Protein 2X3A (pdb70)

CATH classification: 2.60.40.2970 (+1 more: 3.40.390.10)

Structure (mmCIF, N/CA/C/O backbone):
data_2X3A
#
_entry.id   2X3A
#
_cell.length_a   98.249
_cell.length_b   74.468
_cell.length_c   54.703
_cell.angle_alpha   90.00
_cell.angle_beta   112.35
_cell.angle_gamma   90.00
#
_symmetry.space_group_name_H-M   'C 1 2 1'
#
loop_
_entity.id
_entity.type
_entity.pdbx_description
1 polymer 'TOXIC EXTRACELLULAR ENDOPEPTIDASE'
2 non-polymer 'ZINC ION'
3 non-polymer '2-(N-MORPHOLINO)-ETHA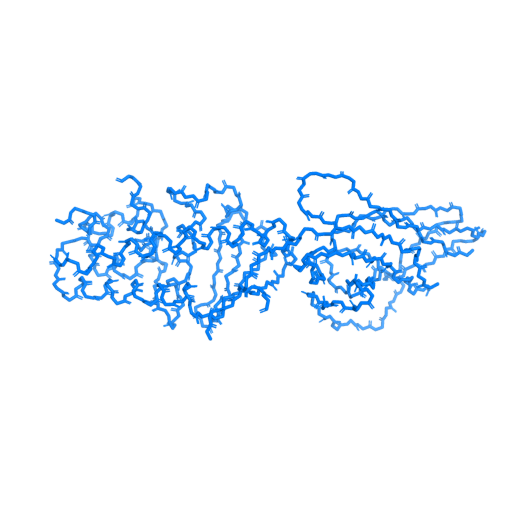NESULFONIC ACID'
4 non-polymer 'SULFATE ION'
5 non-polymer GLYCEROL
6 water water
#
loop_
_atom_site.group_PDB
_atom_site.id
_atom_site.type_symbol
_atom_site.label_atom_id
_atom_site.label_alt_id
_atom_site.label_comp_id
_atom_site.label_asym_id
_atom_site.label_entity_id
_atom_site.label_seq_id
_atom_site.pdbx_PDB_ins_code
_atom_site.Cartn_x
_atom_site.Cartn_y
_atom_site.Cartn_z
_atom_site.occupancy
_atom_site.B_iso_or_equiv
_atom_site.auth_seq_id
_atom_site.auth_comp_id
_atom_site.auth_asym_id
_atom_site.auth_atom_id
_atom_site.pdbx_PDB_model_num
ATOM 1 N N . GLY A 1 23 ? 75.204 50.691 26.913 1.00 99.46 23 GLY A N 1
ATOM 2 C CA . GLY A 1 23 ? 74.586 52.072 26.941 1.00 95.15 23 GLY A CA 1
ATOM 3 C C . GLY A 1 23 ? 73.262 52.133 26.203 1.00 91.83 23 GLY A C 1
ATOM 4 O O . GLY A 1 23 ? 72.665 51.100 25.877 1.00 93.24 23 GLY A O 1
ATOM 5 N N . LEU A 1 24 ? 72.747 53.324 25.980 1.00 88.60 24 LEU A N 1
ATOM 6 C CA . LEU A 1 24 ? 71.448 53.438 25.345 1.00 85.43 24 LEU A CA 1
ATOM 7 C C . LEU A 1 24 ? 71.643 54.259 24.110 1.00 84.69 24 LEU A C 1
ATOM 8 O O . LEU A 1 24 ? 72.152 55.388 24.181 1.00 81.92 24 LEU A O 1
ATOM 13 N N . ASP A 1 25 ? 71.255 53.684 22.971 1.00 84.95 25 ASP A N 1
ATOM 14 C CA . ASP A 1 25 ? 71.490 54.316 21.669 1.00 85.71 25 ASP A CA 1
ATOM 15 C C . ASP A 1 25 ? 70.139 54.704 21.133 1.00 82.12 25 ASP A C 1
ATOM 16 O O . ASP A 1 25 ? 69.232 53.913 21.179 1.00 79.73 25 ASP A O 1
ATOM 21 N N . ALA A 1 26 ? 70.002 55.880 20.562 1.00 80.47 26 ALA A N 1
ATOM 22 C CA . ALA A 1 26 ? 68.729 56.238 20.004 1.00 78.72 26 ALA A CA 1
ATOM 23 C C . ALA A 1 26 ? 68.907 56.670 18.553 1.00 80.36 26 ALA A C 1
ATOM 24 O O . ALA A 1 26 ? 69.666 57.593 18.265 1.00 82.35 26 ALA A O 1
ATOM 26 N N . GLN A 1 27 ? 68.247 55.993 17.626 1.00 79.78 27 GLN A N 1
ATOM 27 C CA . GLN A 1 27 ? 68.424 56.302 16.201 1.00 80.63 27 GLN A CA 1
ATOM 28 C C . GLN A 1 27 ? 67.074 56.720 15.634 1.00 77.14 27 GLN A C 1
ATOM 29 O O . GLN A 1 27 ? 66.139 55.957 15.727 1.00 77.07 27 GLN A O 1
ATOM 35 N N . LEU A 1 28 ? 67.000 57.901 15.023 1.00 73.91 28 LEU A N 1
ATOM 36 C CA . LEU A 1 28 ? 65.781 58.433 14.474 1.00 70.30 28 LEU A CA 1
ATOM 37 C C . LEU A 1 28 ? 65.896 58.327 12.944 1.00 71.12 28 LEU A C 1
ATOM 38 O O . LEU A 1 28 ? 66.938 58.717 12.393 1.00 71.28 28 LEU A O 1
ATOM 43 N N . THR A 1 29 ? 64.870 57.840 12.258 1.00 70.36 29 THR A N 1
ATOM 44 C CA . THR A 1 29 ? 64.888 57.892 10.808 1.00 72.47 29 THR A CA 1
ATOM 45 C C . THR A 1 29 ? 63.532 58.463 10.302 1.00 69.86 29 THR A C 1
ATOM 46 O O . THR A 1 29 ? 62.494 58.271 10.937 1.00 67.94 29 THR A O 1
ATOM 50 N N . LEU A 1 30 ? 63.528 59.154 9.171 1.00 69.46 30 LEU A N 1
ATOM 51 C CA . LEU A 1 30 ? 62.285 59.689 8.608 1.00 68.30 30 LEU A CA 1
ATOM 52 C C . LEU A 1 30 ? 61.551 58.568 7.855 1.00 70.14 30 LEU A C 1
ATOM 53 O O . LEU A 1 30 ? 62.183 57.791 7.158 1.00 72.00 30 LEU A O 1
ATOM 58 N N . VAL A 1 31 ? 60.231 58.492 7.985 1.00 68.84 31 VAL A N 1
ATOM 59 C CA . VAL A 1 31 ? 59.435 57.534 7.208 1.00 70.78 31 VAL A CA 1
ATOM 60 C C . VAL A 1 31 ? 59.000 58.194 5.920 1.00 73.95 31 VAL A C 1
ATOM 61 O O . VAL A 1 31 ? 58.504 59.332 5.929 1.00 72.57 31 VAL A O 1
ATOM 65 N N . ASP A 1 32 ? 59.183 57.493 4.813 1.00 79.13 32 ASP A N 1
ATOM 66 C CA . ASP A 1 32 ? 58.797 58.024 3.507 1.00 83.28 32 ASP A CA 1
ATOM 67 C C . ASP A 1 32 ? 57.320 57.727 3.252 1.00 82.45 32 ASP A C 1
ATOM 68 O O . ASP A 1 32 ? 56.853 56.596 3.436 1.00 82.97 32 ASP A O 1
ATOM 73 N N . GLY A 1 33 ? 56.577 58.737 2.848 1.00 80.63 33 GLY A N 1
ATOM 74 C CA . GLY A 1 33 ? 55.165 58.539 2.577 1.00 80.03 33 GLY A CA 1
ATOM 75 C C . GLY A 1 33 ? 54.762 59.715 1.736 1.00 79.63 33 GLY A C 1
ATOM 76 O O . GLY A 1 33 ? 55.590 60.598 1.520 1.00 79.79 33 GLY A O 1
ATOM 77 N N . SER A 1 34 ? 53.521 59.734 1.255 1.00 78.70 34 SER A N 1
ATOM 78 C CA . SER A 1 34 ? 53.075 60.857 0.394 1.00 79.21 34 SER A CA 1
ATOM 79 C C . SER A 1 34 ? 51.900 61.725 0.915 1.00 75.92 34 SER A C 1
ATOM 80 O O . SER A 1 34 ? 51.218 62.447 0.142 1.00 76.90 34 SER A O 1
ATOM 83 N N . THR A 1 35 ? 51.659 61.668 2.222 1.00 72.63 35 THR A N 1
ATOM 84 C CA . THR A 1 35 ? 50.885 62.724 2.866 1.00 69.55 35 THR A CA 1
ATOM 85 C C . THR A 1 35 ? 51.925 63.823 3.274 1.00 68.27 35 THR A C 1
ATOM 86 O O . THR A 1 35 ? 53.138 63.654 3.117 1.00 70.03 35 THR A O 1
ATOM 90 N N . ASP A 1 36 ? 51.454 64.921 3.841 1.00 65.09 36 ASP A N 1
ATOM 91 C CA . ASP A 1 36 ? 52.331 65.921 4.441 1.00 63.22 36 ASP A CA 1
ATOM 92 C C . ASP A 1 36 ? 52.716 65.588 5.904 1.00 60.41 36 ASP A C 1
ATOM 93 O O . ASP A 1 36 ? 53.349 66.393 6.572 1.00 59.97 36 ASP A O 1
ATOM 98 N N . ASP A 1 37 ? 52.337 64.424 6.419 1.00 58.48 37 ASP A N 1
ATOM 99 C CA . ASP A 1 37 ? 52.671 64.115 7.818 1.00 56.14 37 ASP A CA 1
ATOM 100 C C . ASP A 1 37 ? 54.148 63.926 7.977 1.00 57.03 37 ASP A C 1
ATOM 101 O O . ASP A 1 37 ? 54.827 63.643 7.000 1.00 59.62 37 ASP A O 1
ATOM 106 N N . VAL A 1 38 ? 54.650 64.048 9.194 1.00 52.03 38 VAL A N 1
ATOM 107 C CA . VAL A 1 38 ? 56.041 63.905 9.397 1.00 53.43 38 VAL A CA 1
ATOM 108 C C . VAL A 1 38 ? 56.186 62.729 10.365 1.00 52.73 38 VAL A C 1
ATOM 109 O O . VAL A 1 38 ? 56.108 62.904 11.593 1.00 51.91 38 VAL A O 1
ATOM 113 N N . ARG A 1 39 ? 56.246 61.517 9.838 1.00 54.04 39 ARG A N 1
ATOM 114 C CA . ARG A 1 39 ? 56.383 60.345 10.763 1.00 55.95 39 ARG A CA 1
ATOM 115 C C . ARG A 1 39 ? 57.836 59.988 10.853 1.00 57.31 39 ARG A C 1
ATOM 116 O O . ARG A 1 39 ? 58.550 60.091 9.869 1.00 57.11 39 ARG A O 1
ATOM 124 N N . VAL A 1 40 ? 58.262 59.543 12.042 1.00 57.56 40 VAL A N 1
ATOM 125 C CA . VAL A 1 40 ? 59.612 59.131 12.276 1.00 61.53 40 VAL A CA 1
ATOM 126 C C . VAL A 1 40 ? 59.637 57.822 13.012 1.00 61.58 40 VAL A C 1
ATOM 127 O O . VAL A 1 40 ? 58.738 57.543 13.787 1.00 62.02 40 VAL A O 1
ATOM 131 N N . ASN A 1 41 ? 60.663 57.022 12.764 1.00 65.06 41 ASN A N 1
ATOM 132 C CA . ASN A 1 41 ? 60.871 55.745 13.453 1.00 65.36 41 ASN A CA 1
ATOM 133 C C . ASN A 1 41 ? 62.006 56.000 14.407 1.00 67.25 41 ASN A C 1
ATOM 134 O O . ASN A 1 41 ? 63.062 56.473 13.981 1.00 68.25 41 ASN A O 1
ATOM 139 N N . LEU A 1 42 ? 61.781 55.726 15.693 1.00 66.33 42 LEU A N 1
ATOM 140 C CA . LEU A 1 42 ? 62.760 55.918 16.705 1.00 68.18 42 LEU A CA 1
ATOM 141 C C . LEU A 1 42 ? 63.155 54.503 17.167 1.00 69.94 42 LEU A C 1
ATOM 142 O O . LEU A 1 42 ? 62.319 53.716 17.626 1.00 69.61 42 LEU A O 1
ATOM 147 N N . THR A 1 43 ? 64.406 54.152 16.959 1.00 72.83 43 THR A N 1
ATOM 148 C CA . THR A 1 43 ? 64.953 52.863 17.470 1.00 75.65 43 THR A CA 1
ATOM 149 C C . THR A 1 43 ? 65.809 53.144 18.672 1.00 76.43 43 THR A C 1
ATOM 150 O O . THR A 1 43 ? 66.767 53.941 18.572 1.00 79.59 43 THR A O 1
ATOM 154 N N . LEU A 1 44 ? 65.419 52.559 19.809 1.00 74.19 44 LEU A N 1
ATOM 155 C CA . LEU A 1 44 ? 66.184 52.632 21.030 1.00 73.99 44 LEU A CA 1
ATOM 156 C C . LEU A 1 44 ? 66.819 51.285 21.236 1.00 76.81 44 LEU A C 1
ATOM 157 O O . LEU A 1 44 ? 66.099 50.265 21.095 1.00 77.61 44 LEU A O 1
ATOM 162 N N . THR A 1 45 ? 68.104 51.263 21.584 1.00 78.62 45 THR A N 1
ATOM 163 C CA . THR A 1 45 ? 68.864 49.973 21.660 1.00 82.06 45 THR A CA 1
ATOM 164 C C . THR A 1 45 ? 69.702 49.945 22.900 1.00 83.30 45 THR A C 1
ATOM 165 O O . THR A 1 45 ? 70.509 50.844 23.127 1.00 85.35 45 THR A O 1
ATOM 169 N N . ASN A 1 46 ? 69.516 48.911 23.688 1.00 83.70 46 ASN A N 1
ATOM 170 C CA . ASN A 1 46 ? 70.387 48.628 24.810 1.00 84.56 46 ASN A CA 1
ATOM 171 C C . ASN A 1 46 ? 71.612 47.910 24.283 1.00 87.70 46 ASN A C 1
ATOM 172 O O . ASN A 1 46 ? 71.532 46.724 23.954 1.00 88.52 46 ASN A O 1
ATOM 177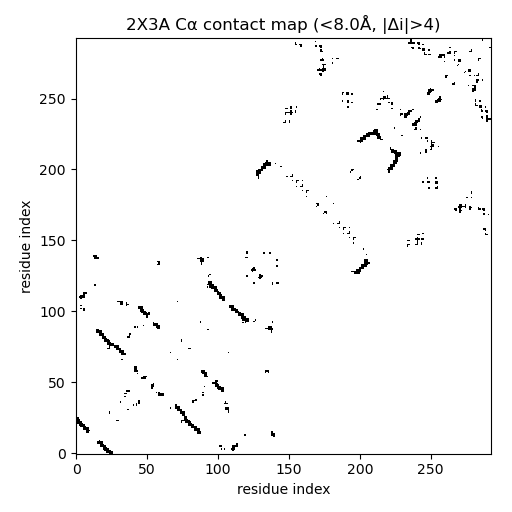 N N . THR A 1 47 ? 72.718 48.646 24.193 1.00 87.99 47 THR A N 1
ATOM 178 C CA . THR A 1 47 ? 73.977 48.130 23.713 1.00 92.80 47 THR A CA 1
ATOM 179 C C . THR A 1 47 ? 74.764 47.501 24.812 1.00 95.95 47 THR A C 1
ATOM 180 O O . THR A 1 47 ? 75.798 46.886 24.532 1.00 100.06 47 THR A O 1
ATOM 184 N N . GLY A 1 48 ? 74.292 47.617 26.060 1.00 93.58 48 GLY A N 1
ATOM 185 C CA . GLY A 1 48 ? 75.045 46.989 27.166 1.00 96.87 48 GLY A CA 1
ATOM 186 C C . GLY A 1 48 ? 74.669 45.547 27.384 1.00 98.62 48 GLY A C 1
ATOM 187 O O . GLY A 1 48 ? 73.987 44.923 26.550 1.00 97.08 48 GLY A O 1
ATOM 188 N N . ASP A 1 49 ? 75.129 45.012 28.508 1.00 101.08 49 ASP A N 1
ATOM 189 C CA . ASP A 1 49 ? 75.064 43.576 28.756 1.00 104.21 49 ASP A CA 1
ATOM 190 C C . ASP A 1 49 ? 73.984 43.099 29.744 1.00 102.30 49 ASP A C 1
ATOM 191 O O . ASP A 1 49 ? 73.794 41.868 29.927 1.00 105.41 49 ASP A O 1
ATOM 196 N N . LYS A 1 50 ? 73.332 44.057 30.407 1.00 98.61 50 LYS A N 1
ATOM 197 C CA . LYS A 1 50 ? 72.260 43.777 31.389 1.00 95.33 50 LYS A CA 1
ATOM 198 C C . LYS A 1 50 ? 71.053 44.590 30.928 1.00 92.09 50 LYS A C 1
ATOM 199 O O . LYS A 1 50 ? 71.226 45.549 30.189 1.00 88.21 50 LYS A O 1
ATOM 205 N N . PRO A 1 51 ? 69.831 44.132 31.264 1.00 90.78 51 PRO A N 1
ATOM 206 C CA . PRO A 1 51 ? 68.607 44.846 30.903 1.00 86.96 51 PRO A CA 1
ATOM 207 C C . PRO A 1 51 ? 68.648 46.234 31.512 1.00 86.25 51 PRO A C 1
ATOM 208 O O . PRO A 1 51 ? 69.296 46.433 32.562 1.00 85.78 51 PRO A O 1
ATOM 212 N N . ILE A 1 52 ? 67.997 47.178 30.832 1.00 82.68 52 ILE A N 1
ATOM 213 C CA . ILE A 1 52 ? 67.798 48.508 31.397 1.00 82.66 52 ILE A CA 1
ATOM 214 C C . ILE A 1 52 ? 66.317 48.853 31.399 1.00 79.02 52 ILE A C 1
ATOM 215 O O . ILE A 1 52 ? 65.512 48.221 30.701 1.00 78.35 52 ILE A O 1
ATOM 220 N N . ARG A 1 53 ? 65.961 49.857 32.174 1.00 78.17 53 ARG A N 1
ATOM 221 C CA . ARG A 1 53 ? 64.554 50.234 32.297 1.00 76.94 53 ARG A CA 1
ATOM 222 C C . ARG A 1 53 ? 64.377 51.611 31.734 1.00 74.34 53 ARG A C 1
ATOM 223 O O . ARG A 1 53 ? 65.152 52.515 32.027 1.00 75.13 53 ARG A O 1
ATOM 231 N N . LEU A 1 54 ? 63.366 51.770 30.896 1.00 70.97 54 LEU A N 1
ATOM 232 C CA . LEU A 1 54 ? 63.092 53.040 30.244 1.00 69.36 54 LEU A CA 1
ATOM 233 C C . LEU A 1 54 ? 61.744 53.613 30.718 1.00 67.39 54 LEU A C 1
ATOM 234 O O . LEU A 1 54 ? 60.714 52.891 30.679 1.00 66.74 54 LEU A O 1
ATOM 239 N N . LEU A 1 55 ? 61.729 54.865 31.178 1.00 65.18 55 LEU A N 1
ATOM 240 C CA . LEU A 1 55 ? 60.475 55.519 31.579 1.00 62.57 55 LEU A CA 1
ATOM 241 C C . LEU A 1 55 ? 59.493 55.590 30.420 1.00 60.91 55 LEU A C 1
ATOM 242 O O . LEU A 1 55 ? 59.765 56.240 29.413 1.00 59.24 55 LEU A O 1
ATOM 247 N N . LYS A 1 56 ? 58.364 54.898 30.548 1.00 59.67 56 LYS A N 1
ATOM 248 C CA . LYS A 1 56 ? 57.401 54.763 29.452 1.00 59.76 56 LYS A CA 1
ATOM 249 C C . LYS A 1 56 ? 56.837 56.144 29.011 1.00 58.41 56 LYS A C 1
ATOM 250 O O . LYS A 1 56 ? 56.554 56.364 27.822 1.00 58.37 56 LYS A O 1
ATOM 256 N N . TRP A 1 57 ? 56.734 57.057 29.970 1.00 56.05 57 TRP A N 1
ATOM 257 C CA . TRP A 1 57 ? 56.184 58.399 29.740 1.00 55.74 57 TRP A CA 1
ATOM 258 C C . TRP A 1 57 ? 57.074 59.195 28.795 1.00 56.47 57 TRP A C 1
ATOM 259 O O . TRP A 1 57 ? 56.626 60.158 28.172 1.00 54.07 57 TRP A O 1
ATOM 270 N N . GLN A 1 58 ? 58.341 58.790 28.696 1.00 58.56 58 GLN A N 1
ATOM 271 C CA . GLN A 1 58 ? 59.264 59.476 27.786 1.00 59.22 58 GLN A CA 1
ATOM 272 C C . GLN A 1 58 ? 59.522 58.774 26.457 1.00 58.35 58 GLN A C 1
ATOM 273 O O . GLN A 1 58 ? 60.410 59.181 25.727 1.00 59.68 58 GLN A O 1
ATOM 279 N N . LEU A 1 59 ? 58.754 57.727 26.171 1.00 56.59 59 LEU A N 1
ATOM 280 C CA . LEU A 1 59 ? 58.764 57.025 24.869 1.00 56.95 59 LEU A CA 1
ATOM 281 C C . LEU A 1 59 ? 57.569 57.645 24.196 1.00 54.88 59 LEU A C 1
ATOM 282 O O . LEU A 1 59 ? 56.593 57.890 24.879 1.00 53.69 59 LEU A O 1
ATOM 287 N N . PRO A 1 60 ? 57.614 57.860 22.877 1.00 54.88 60 PRO A N 1
ATOM 288 C CA . PRO A 1 60 ? 56.422 58.410 22.158 1.00 53.04 60 PRO A CA 1
ATOM 289 C C . PRO A 1 60 ? 55.239 57.469 22.279 1.00 52.75 60 PRO A C 1
ATOM 290 O O . PRO A 1 60 ? 55.419 56.274 22.214 1.00 53.85 60 PRO A O 1
ATOM 294 N N . GLY A 1 61 ? 54.029 58.012 22.443 1.00 50.93 61 GLY A N 1
ATOM 295 C CA . GLY A 1 61 ? 52.880 57.185 22.700 1.00 49.67 61 GLY A CA 1
ATOM 296 C C . GLY A 1 61 ? 51.619 58.000 22.723 1.00 47.67 61 GLY A C 1
ATOM 297 O O . GLY A 1 61 ? 51.621 59.147 22.292 1.00 46.78 61 GLY A O 1
ATOM 298 N N . SER A 1 62 ? 50.548 57.432 23.254 1.00 46.50 62 SER A N 1
ATOM 299 C CA . SER A 1 62 ? 49.234 58.115 23.222 1.00 45.01 62 SER A CA 1
ATOM 300 C C . SER A 1 62 ? 49.069 59.316 24.201 1.00 43.60 62 SER A C 1
ATOM 301 O O . SER A 1 62 ? 48.142 60.101 24.026 1.00 40.87 62 SER A O 1
ATOM 304 N N . ASP A 1 63 ? 49.960 59.449 25.202 1.00 42.45 63 ASP A N 1
ATOM 305 C CA . ASP A 1 63 ? 49.982 60.647 26.061 1.00 41.08 63 ASP A CA 1
ATOM 306 C C . ASP A 1 63 ? 50.971 61.657 25.566 1.00 40.34 63 ASP A C 1
ATOM 307 O O . ASP A 1 63 ? 52.093 61.289 25.206 1.00 43.09 63 ASP A O 1
ATOM 312 N N . ASP A 1 64 ? 50.574 62.918 25.545 1.00 37.51 64 ASP A N 1
ATOM 313 C CA . ASP A 1 64 ? 51.426 64.008 25.098 1.00 38.01 64 ASP A CA 1
ATOM 314 C C . ASP A 1 64 ? 52.542 64.309 26.095 1.00 40.09 64 ASP A C 1
ATOM 315 O O . ASP A 1 64 ? 52.296 64.402 27.314 1.00 40.35 64 ASP A O 1
ATOM 320 N N . ALA A 1 65 ? 53.742 64.508 25.550 1.00 33.10 65 ALA A N 1
ATOM 321 C CA . ALA A 1 65 ? 54.872 65.158 26.276 1.00 33.08 65 ALA A CA 1
ATOM 322 C C . ALA A 1 65 ? 55.803 65.715 25.234 1.00 32.80 65 ALA A C 1
ATOM 323 O O . ALA A 1 65 ? 55.795 65.243 24.090 1.00 32.46 65 ALA A O 1
ATOM 325 N N . PRO A 1 66 ? 56.622 66.691 25.617 1.00 32.11 66 PRO A N 1
ATOM 326 C CA . PRO A 1 66 ? 57.466 67.260 24.602 1.00 33.84 66 PRO A CA 1
ATOM 327 C C . PRO A 1 66 ? 58.753 66.421 24.446 1.00 36.27 66 PRO A C 1
ATOM 328 O O . PRO A 1 66 ? 59.778 66.724 25.044 1.00 38.20 66 PRO A O 1
ATOM 332 N N . LEU A 1 67 ? 58.723 65.393 23.617 1.00 36.02 67 LEU A N 1
ATOM 333 C CA . LEU A 1 67 ? 59.885 64.505 23.639 1.00 37.98 67 LEU A CA 1
ATOM 334 C C . LEU A 1 67 ? 60.926 64.915 22.588 1.00 38.47 67 LEU A C 1
ATOM 335 O O . LEU A 1 67 ? 62.044 64.446 22.635 1.00 38.63 67 LEU A O 1
ATOM 340 N N . PHE A 1 68 ? 60.539 65.779 21.643 1.00 35.75 68 PHE A N 1
ATOM 341 C CA . PHE A 1 68 ? 61.436 66.092 20.539 1.00 36.17 68 PHE A CA 1
ATOM 342 C C . PHE A 1 68 ? 61.895 67.557 20.553 1.00 35.93 68 PHE A C 1
ATOM 343 O O . PHE A 1 68 ? 61.141 68.447 21.039 1.00 35.41 68 PHE A O 1
ATOM 351 N N . LEU A 1 69 ? 63.098 67.796 20.019 1.00 35.74 69 LEU A N 1
ATOM 352 C CA . LEU A 1 69 ? 63.593 69.135 19.765 1.00 36.18 69 LEU A CA 1
ATOM 353 C C . LEU A 1 69 ? 63.347 69.373 18.279 1.00 35.28 69 LEU A C 1
ATOM 354 O O . LEU A 1 69 ? 63.942 68.668 17.433 1.00 34.49 69 LEU A O 1
ATOM 359 N N . VAL A 1 70 ? 62.404 70.282 17.971 1.00 32.65 70 VAL A N 1
ATOM 360 C CA . VAL A 1 70 ? 62.053 70.562 16.598 1.00 33.19 70 VAL A CA 1
ATOM 361 C C . VAL A 1 70 ? 62.454 72.001 16.321 1.00 31.95 70 VAL A C 1
ATOM 362 O O . VAL A 1 70 ? 62.092 72.881 17.078 1.00 33.68 70 VAL A O 1
ATOM 366 N N . GLU A 1 71 ? 63.245 72.237 15.282 1.00 32.14 71 GLU A N 1
ATOM 367 C CA . GLU A 1 71 ? 63.678 73.575 14.902 1.00 31.30 71 GLU A CA 1
ATOM 368 C C . GLU A 1 71 ? 63.451 73.793 13.432 1.00 32.23 71 GLU A C 1
ATOM 369 O O . GLU A 1 71 ? 63.544 72.855 12.628 1.00 32.56 71 GLU A O 1
ATOM 375 N N . ARG A 1 72 ? 63.150 75.042 13.090 1.00 30.93 72 ARG A N 1
ATOM 376 C CA . ARG A 1 72 ? 63.011 75.436 11.713 1.00 32.12 72 ARG A CA 1
ATOM 377 C C . ARG A 1 72 ? 64.041 76.488 11.488 1.00 33.62 72 ARG A 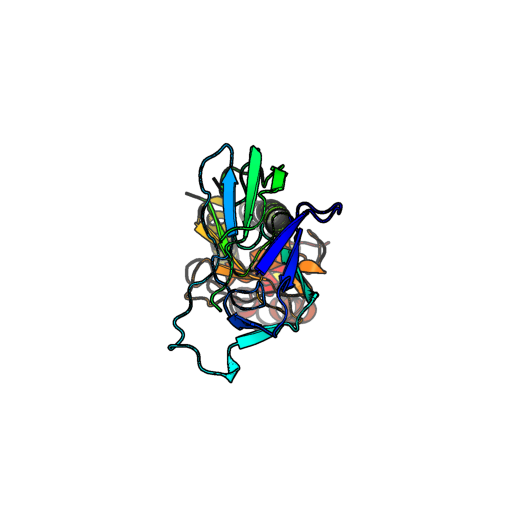C 1
ATOM 378 O O . ARG A 1 72 ? 64.047 77.498 12.200 1.00 31.80 72 ARG A O 1
ATOM 386 N N . ASP A 1 73 ? 64.954 76.207 10.548 1.00 36.38 73 ASP A N 1
ATOM 387 C CA . ASP A 1 73 ? 65.986 77.143 10.150 1.00 38.68 73 ASP A CA 1
ATOM 388 C C . ASP A 1 73 ? 66.762 77.478 11.442 1.00 38.01 73 ASP A C 1
ATOM 389 O O . ASP A 1 73 ? 67.021 78.617 11.712 1.00 37.56 73 ASP A O 1
ATOM 394 N N . GLY A 1 74 ? 67.090 76.464 12.258 1.00 38.22 74 GLY A N 1
ATOM 395 C CA . GLY A 1 74 ? 67.829 76.647 13.514 1.00 38.57 74 GLY A CA 1
ATOM 396 C C . GLY A 1 74 ? 67.101 77.305 14.694 1.00 37.26 74 GLY A C 1
ATOM 397 O O . GLY A 1 74 ? 67.682 77.480 15.748 1.00 38.67 74 GLY A O 1
ATOM 398 N N . GLN A 1 75 ? 65.836 77.662 14.528 1.00 35.04 75 GLN A N 1
ATOM 399 C CA . GLN A 1 75 ? 65.021 78.219 15.621 1.00 33.86 75 GLN A CA 1
ATOM 400 C C . GLN A 1 75 ? 63.907 77.220 16.080 1.00 32.71 75 GLN A C 1
ATOM 401 O O . GLN A 1 75 ? 63.145 76.713 15.250 1.00 31.08 75 GLN A O 1
ATOM 405 N N . PRO A 1 76 ? 63.831 76.941 17.394 1.00 32.34 76 PRO A N 1
ATOM 406 C CA . PRO A 1 76 ? 62.783 76.084 18.032 1.00 31.77 76 PRO A CA 1
ATOM 407 C C . PRO A 1 76 ? 61.400 76.535 17.600 1.00 29.76 76 PRO A C 1
ATOM 408 O O . PRO A 1 76 ? 61.159 77.732 17.495 1.00 29.23 76 PRO A O 1
ATOM 412 N N . VAL A 1 77 ? 60.531 75.583 17.256 1.00 29.01 77 VAL A N 1
ATOM 413 C CA . VAL A 1 77 ? 59.122 75.893 17.007 1.00 27.80 77 VAL A CA 1
ATOM 414 C C . VAL A 1 77 ? 58.304 75.516 18.260 1.00 29.12 77 VAL A C 1
ATOM 415 O O . VAL A 1 77 ? 58.811 74.814 19.171 1.00 27.82 77 VAL A O 1
ATOM 419 N N . SER A 1 78 ? 57.051 75.953 18.297 1.00 27.38 78 SER A N 1
ATOM 420 C CA . SER A 1 78 ? 56.204 75.603 19.425 1.00 30.33 78 SER A CA 1
ATOM 421 C C . SER A 1 78 ? 55.898 74.098 19.631 1.00 31.42 78 SER A C 1
ATOM 422 O O . SER A 1 78 ? 55.646 73.381 18.681 1.00 29.49 78 SER A O 1
ATOM 425 N N . TYR A 1 79 ? 55.899 73.674 20.889 1.00 30.88 79 TYR A N 1
ATOM 426 C CA . TYR A 1 79 ? 55.230 72.457 21.268 1.00 32.08 79 TYR A CA 1
ATOM 427 C C . TYR A 1 79 ? 53.730 72.678 21.268 1.00 31.64 79 TYR A C 1
ATOM 428 O O . TYR A 1 79 ? 53.248 73.668 21.787 1.00 32.63 79 TYR A O 1
ATOM 437 N N . GLU A 1 80 ? 52.978 71.760 20.699 1.00 30.82 80 GLU A N 1
ATOM 438 C CA . GLU A 1 80 ? 51.555 71.983 20.522 1.00 29.44 80 GLU A CA 1
ATOM 439 C C . GLU A 1 80 ? 50.709 70.915 21.275 1.00 30.44 80 GLU A C 1
ATOM 440 O O . GLU A 1 80 ? 49.502 70.720 20.970 1.00 30.62 80 GLU A O 1
ATOM 446 N N . GLY A 1 81 ? 51.355 70.109 22.142 1.00 29.49 81 GLY A N 1
ATOM 447 C CA . GLY A 1 81 ? 50.625 69.030 22.833 1.00 27.29 81 GLY A CA 1
ATOM 448 C C . GLY A 1 81 ? 50.281 69.490 24.244 1.00 25.99 81 GLY A C 1
ATOM 449 O O . GLY A 1 81 ? 50.559 70.647 24.664 1.00 27.08 81 GLY A O 1
ATOM 450 N N . ALA A 1 82 ? 49.690 68.594 24.986 1.00 24.90 82 ALA A N 1
ATOM 451 C CA . ALA A 1 82 ? 49.247 68.889 26.350 1.00 23.74 82 ALA A CA 1
ATOM 452 C C . ALA A 1 82 ? 50.408 68.681 27.297 1.00 24.39 82 ALA A C 1
ATOM 453 O O . ALA A 1 82 ? 51.406 68.050 26.933 1.00 24.78 82 ALA A O 1
ATOM 455 N N . LEU A 1 83 ? 50.240 69.159 28.517 1.00 24.57 83 LEU A N 1
ATOM 456 C CA . LEU A 1 83 ? 51.181 68.926 29.554 1.00 26.02 83 LEU A CA 1
ATOM 457 C C . LEU A 1 83 ? 50.447 68.256 30.700 1.00 25.54 83 LEU A C 1
ATOM 458 O O . LEU A 1 83 ? 49.464 68.780 31.208 1.00 25.71 83 LEU A O 1
ATOM 463 N N . ILE A 1 84 ? 50.970 67.115 31.168 1.00 27.41 84 ILE A N 1
ATOM 464 C CA . ILE A 1 84 ? 50.319 66.270 32.171 1.00 27.33 84 ILE A CA 1
ATOM 465 C C . ILE A 1 84 ? 51.002 66.353 33.508 1.00 30.90 84 ILE A C 1
ATOM 466 O O . ILE A 1 84 ? 52.218 66.290 33.543 1.00 32.19 84 ILE A O 1
ATOM 471 N N . LYS A 1 85 ? 50.245 66.448 34.625 1.00 31.22 85 LYS A N 1
ATOM 472 C CA . LYS A 1 85 ? 50.837 66.148 35.953 1.00 32.44 85 LYS A CA 1
ATOM 473 C C . LYS A 1 85 ? 50.803 64.639 36.243 1.00 34.82 85 LYS A C 1
ATOM 474 O O . LYS A 1 85 ? 49.707 64.036 36.308 1.00 32.06 85 LYS A O 1
ATOM 480 N N . ARG A 1 86 ? 51.980 64.042 36.491 1.00 36.30 86 ARG A N 1
ATOM 481 C CA . ARG A 1 86 ? 52.081 62.653 36.882 1.00 38.95 86 ARG A CA 1
ATOM 482 C C . ARG A 1 86 ? 52.827 62.638 38.204 1.00 41.79 86 ARG A C 1
ATOM 483 O O . ARG A 1 86 ? 53.636 63.542 38.473 1.00 43.15 86 ARG A O 1
ATOM 491 N N . ALA A 1 87 ? 52.590 61.644 39.044 1.00 42.46 87 ALA A N 1
ATOM 492 C CA . ALA A 1 87 ? 53.401 61.554 40.274 1.00 44.66 87 ALA A CA 1
ATOM 493 C C . ALA A 1 87 ? 54.783 60.998 39.905 1.00 46.33 87 ALA A C 1
ATOM 494 O O . ALA A 1 87 ? 55.013 60.651 38.733 1.00 44.97 87 ALA A O 1
ATOM 496 N N . ALA A 1 88 ? 55.675 60.863 40.894 1.00 47.00 88 ALA A N 1
ATOM 497 C CA . ALA A 1 88 ? 56.966 60.255 40.636 1.00 48.85 88 ALA A CA 1
ATOM 498 C C . ALA A 1 88 ? 56.661 58.859 40.059 1.00 50.13 88 ALA A C 1
ATOM 499 O O . ALA A 1 88 ? 55.696 58.226 40.471 1.00 50.05 88 ALA A O 1
ATOM 501 N N . PRO A 1 89 ? 57.457 58.370 39.081 1.00 51.71 89 PRO A N 1
ATOM 502 C CA . PRO A 1 89 ? 57.125 57.012 38.570 1.00 52.90 89 PRO A CA 1
ATOM 503 C C . PRO A 1 89 ? 57.496 55.884 39.551 1.00 55.57 89 PRO A C 1
ATOM 504 O O . PRO A 1 89 ? 58.390 56.046 40.410 1.00 57.08 89 PRO A O 1
ATOM 508 N N . THR A 1 90 ? 56.771 54.771 39.433 1.00 56.15 90 THR A N 1
ATOM 509 C CA . THR A 1 90 ? 57.006 53.575 40.226 1.00 58.95 90 THR A CA 1
ATOM 510 C C . THR A 1 90 ? 57.484 52.505 39.246 1.00 59.84 90 THR A C 1
ATOM 511 O O . THR A 1 90 ? 57.479 52.735 37.995 1.00 58.06 90 THR A O 1
ATOM 515 N N . ASP A 1 91 ? 57.858 51.355 39.788 1.00 60.95 91 ASP A N 1
ATOM 516 C CA . ASP A 1 91 ? 58.314 50.228 38.972 1.00 63.30 91 ASP A CA 1
ATOM 517 C C . ASP A 1 91 ? 57.454 49.978 37.707 1.00 61.49 91 ASP A C 1
ATOM 518 O O . ASP A 1 91 ? 57.994 49.813 36.633 1.00 60.71 91 ASP A O 1
ATOM 523 N N . LYS A 1 92 ? 56.130 49.980 37.833 1.00 61.03 92 LYS A N 1
ATOM 524 C CA . LYS A 1 92 ? 55.211 49.728 36.709 1.00 60.46 92 LYS A CA 1
ATOM 525 C C . LYS A 1 92 ? 55.372 50.734 35.584 1.00 57.73 92 LYS A C 1
ATOM 526 O O . LYS A 1 92 ? 54.941 50.490 34.452 1.00 56.63 92 LYS A O 1
ATOM 532 N N . ASP A 1 93 ? 55.973 51.882 35.865 1.00 56.02 93 ASP A N 1
ATOM 533 C CA . ASP A 1 93 ? 56.038 52.902 34.811 1.00 53.44 93 ASP A CA 1
ATOM 534 C C . ASP A 1 93 ? 57.257 52.775 33.842 1.00 55.00 93 ASP A C 1
ATOM 535 O O . ASP A 1 93 ? 57.392 53.558 32.889 1.00 51.98 93 ASP A O 1
ATOM 540 N N . PHE A 1 94 ? 58.128 51.781 34.090 1.00 56.53 94 PHE A N 1
ATOM 541 C CA . PHE A 1 94 ? 59.323 51.620 33.287 1.00 58.03 94 PHE A CA 1
ATOM 542 C C . PHE A 1 94 ? 59.226 50.468 32.323 1.00 59.69 94 PHE A C 1
ATOM 543 O O . PHE A 1 94 ? 58.772 49.407 32.699 1.00 62.49 94 PHE A O 1
ATOM 551 N N . GLN A 1 95 ? 59.670 50.677 31.090 1.00 59.36 95 GLN A N 1
ATOM 552 C CA . GLN A 1 95 ? 59.757 49.605 30.090 1.00 60.66 95 GLN A CA 1
ATOM 553 C C . GLN A 1 95 ? 61.138 48.893 30.145 1.00 61.81 95 GLN A C 1
ATOM 554 O O . GLN A 1 95 ? 62.192 49.545 30.106 1.00 61.19 95 GLN A O 1
ATOM 560 N N . LEU A 1 96 ? 61.141 47.570 30.193 1.00 61.44 96 LEU A N 1
ATOM 561 C CA . LEU A 1 96 ? 62.401 46.814 30.247 1.00 63.26 96 LEU A CA 1
ATOM 562 C C . LEU A 1 96 ? 62.941 46.632 28.831 1.00 62.14 96 LEU A C 1
ATOM 563 O O . LEU A 1 96 ? 62.170 46.272 27.945 1.00 61.38 96 LEU A O 1
ATOM 568 N N . LEU A 1 97 ? 64.222 46.936 28.602 1.00 60.93 97 LEU A N 1
ATOM 569 C CA . LEU A 1 97 ? 64.919 46.590 27.317 1.00 61.72 97 LEU A CA 1
ATOM 570 C C . LEU A 1 97 ? 66.035 45.650 27.630 1.00 64.34 97 LEU A C 1
ATOM 571 O O . LEU A 1 97 ? 66.977 46.034 28.358 1.00 64.20 97 LEU A O 1
ATOM 576 N N . LYS A 1 98 ? 65.971 44.430 27.099 1.00 65.49 98 LYS A N 1
ATOM 577 C CA . LYS A 1 98 ? 67.027 43.462 27.401 1.00 69.52 98 LYS A CA 1
ATOM 578 C C . LYS A 1 98 ? 68.393 43.841 26.765 1.00 69.85 98 LYS A C 1
ATOM 579 O O . LYS A 1 98 ? 68.447 44.669 25.884 1.00 66.76 98 LYS A O 1
ATOM 585 N N . ALA A 1 99 ? 69.464 43.166 27.182 1.00 70.47 99 ALA A N 1
ATOM 586 C CA . ALA A 1 99 ? 70.790 43.386 26.626 1.00 73.75 99 ALA A CA 1
ATOM 587 C C . ALA A 1 99 ? 70.793 43.118 25.109 1.00 74.78 99 ALA A C 1
ATOM 588 O O . ALA A 1 99 ? 70.258 42.126 24.656 1.00 75.71 99 ALA A O 1
ATOM 590 N N . GLY A 1 100 ? 71.366 43.999 24.307 1.00 73.98 100 GLY A N 1
ATOM 591 C CA . GLY A 1 100 ? 71.306 43.788 22.866 1.00 74.51 100 GLY A CA 1
ATOM 592 C C . GLY A 1 100 ? 70.031 44.275 22.210 1.00 73.43 100 GLY A C 1
ATOM 593 O O . GLY A 1 100 ? 69.993 44.401 21.002 1.00 72.35 100 GLY A O 1
ATOM 594 N N . GLN A 1 101 ? 68.992 44.581 22.979 1.00 70.97 101 GLN A N 1
ATOM 595 C CA . GLN A 1 101 ? 67.658 44.558 22.381 1.00 72.47 101 GLN A CA 1
ATOM 596 C C . GLN A 1 101 ? 67.328 45.942 21.867 1.00 68.64 101 GLN A C 1
ATOM 597 O O . GLN A 1 101 ? 67.743 46.926 22.465 1.00 66.52 101 GLN A O 1
ATOM 603 N N . SER A 1 102 ? 66.566 45.999 20.794 1.00 68.60 102 SER A N 1
ATOM 604 C CA . SER A 1 102 ? 66.081 47.256 20.216 1.00 67.19 102 SER A CA 1
ATOM 605 C C . SER A 1 102 ? 64.571 47.343 20.353 1.00 66.92 102 SER A C 1
ATOM 606 O O . SER A 1 102 ? 63.844 46.336 20.185 1.00 69.16 102 SER A O 1
ATOM 609 N N . LEU A 1 103 ? 64.072 48.550 20.563 1.00 64.24 103 LEU A N 1
ATOM 610 C CA . LEU A 1 103 ? 62.667 48.788 20.504 1.00 61.63 103 LEU A CA 1
ATOM 611 C C . LEU A 1 103 ? 62.487 49.888 19.460 1.00 59.51 103 LEU A C 1
ATOM 612 O O . LEU A 1 103 ? 63.183 50.925 19.538 1.00 57.84 103 LEU A O 1
ATOM 617 N N . THR A 1 104 ? 61.581 49.680 18.511 1.00 116.76 104 THR A N 1
ATOM 618 C CA . THR A 1 104 ? 61.306 50.711 17.520 1.00 115.95 104 THR A CA 1
ATOM 619 C C . THR A 1 104 ? 59.884 51.214 17.717 1.00 110.47 104 THR A C 1
ATOM 620 O O . THR A 1 104 ? 58.946 50.420 17.816 1.00 109.21 104 THR A O 1
ATOM 624 N N . VAL A 1 105 ? 59.758 52.522 17.865 1.00 107.45 105 VAL A N 1
ATOM 625 C CA . VAL A 1 105 ? 58.463 53.172 18.005 1.00 103.18 105 VAL A CA 1
ATOM 626 C C . VAL A 1 105 ? 58.323 54.313 16.981 1.00 100.41 105 VAL A C 1
ATOM 627 O O . VAL A 1 105 ? 59.221 55.103 16.774 1.00 100.32 105 VAL A O 1
ATOM 631 N N . GLN A 1 106 ? 57.186 54.369 16.338 1.00 96.72 106 GLN A N 1
ATOM 632 C CA . GLN A 1 106 ? 56.951 55.430 15.365 1.00 96.18 106 GLN A CA 1
ATOM 633 C C . GLN A 1 106 ? 56.195 56.611 15.992 1.00 91.84 106 GLN A C 1
ATOM 634 O O . GLN A 1 106 ? 55.274 56.399 16.804 1.00 88.80 106 GLN A O 1
ATOM 640 N N . ALA A 1 107 ? 56.572 57.850 15.635 1.00 90.02 107 ALA A N 1
ATOM 641 C CA . ALA A 1 107 ? 55.836 59.017 16.102 1.00 85.73 107 ALA A CA 1
ATOM 642 C C . ALA A 1 107 ? 55.473 59.913 14.909 1.00 84.24 107 ALA A C 1
ATOM 643 O O . ALA A 1 107 ? 56.234 59.995 13.966 1.00 86.81 107 ALA A O 1
ATOM 645 N N . GLU A 1 108 ? 54.335 60.601 14.961 1.00 80.30 108 GLU A N 1
ATOM 646 C CA . GLU A 1 108 ? 54.015 61.588 13.942 1.00 79.73 108 GLU A CA 1
ATOM 647 C C . GLU A 1 108 ? 54.296 62.899 14.611 1.00 78.41 108 GLU A C 1
ATOM 648 O O . GLU A 1 108 ? 53.747 63.136 15.654 1.00 79.13 108 GLU A O 1
ATOM 654 N N . VAL A 1 109 ? 55.183 63.708 14.065 1.00 77.21 109 VAL A N 1
ATOM 655 C CA . VAL A 1 109 ? 55.732 64.896 14.786 1.00 78.49 109 VAL A CA 1
ATOM 656 C C . VAL A 1 109 ? 54.906 66.195 14.494 1.00 74.50 109 VAL A C 1
ATOM 657 O O . VAL A 1 109 ? 54.820 67.081 15.333 1.00 73.24 109 VAL A O 1
ATOM 661 N N . SER A 1 110 ? 54.281 66.286 13.316 1.00 73.60 110 SER A N 1
ATOM 662 C CA . SER A 1 110 ? 53.617 67.550 12.931 1.00 69.98 110 SER A CA 1
ATOM 663 C C . SER A 1 110 ? 52.385 67.848 13.771 1.00 66.74 110 SER A C 1
ATOM 664 O O . SER A 1 110 ? 51.971 69.002 13.895 1.00 65.67 110 SER A O 1
ATOM 667 N N . GLY A 1 111 ? 51.840 66.810 14.424 1.00 67.13 111 GLY A N 1
ATOM 668 C CA . GLY A 1 111 ? 50.648 66.919 15.261 1.00 61.16 111 GLY A CA 1
ATOM 669 C C . GLY A 1 111 ? 50.990 67.355 16.696 1.00 61.25 111 GLY A C 1
ATOM 670 O O . GLY A 1 111 ? 50.10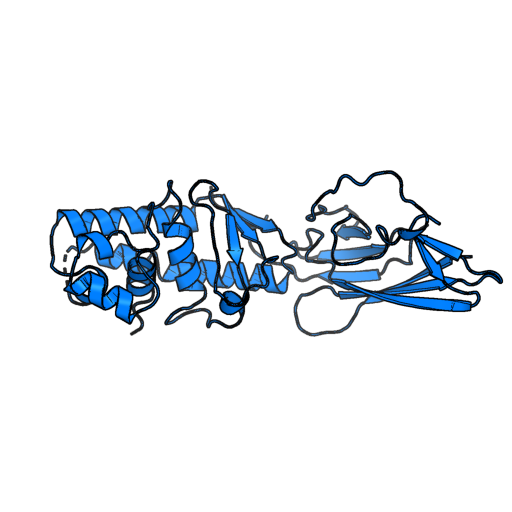0 67.726 17.452 1.00 57.68 111 GLY A O 1
ATOM 671 N N . LEU A 1 112 ? 52.277 67.445 17.018 1.00 63.06 112 LEU A N 1
ATOM 672 C CA . LEU A 1 112 ? 52.702 67.795 18.383 1.00 62.77 112 LEU A CA 1
ATOM 673 C C . LEU A 1 112 ? 53.667 68.979 18.437 1.00 64.11 112 LEU A C 1
ATOM 674 O O . LEU A 1 112 ? 53.993 69.493 19.536 1.00 64.22 112 LEU A O 1
ATOM 679 N N A TYR A 1 113 ? 54.162 69.395 17.274 0.50 66.47 113 TYR A N 1
ATOM 680 N N B TYR A 1 113 ? 54.122 69.417 17.258 0.50 66.07 113 TYR A N 1
ATOM 681 C CA A TYR A 1 113 ? 55.000 70.612 17.204 0.50 67.86 113 TYR A CA 1
ATOM 682 C CA B TYR A 1 113 ? 55.096 70.543 17.135 0.50 67.60 113 TYR A CA 1
ATOM 683 C C A TYR A 1 113 ? 54.437 71.382 16.057 0.50 68.10 113 TYR A C 1
ATOM 684 C C B TYR A 1 113 ? 54.602 71.354 15.968 0.50 68.22 113 TYR A C 1
ATOM 685 O O A TYR A 1 113 ? 53.732 70.799 15.202 0.50 66.09 113 TYR A O 1
ATOM 686 O O B TYR A 1 113 ? 54.059 70.762 15.021 0.50 66.82 113 TYR A O 1
ATOM 703 N N . ASP A 1 114 ? 54.704 72.683 16.074 1.00 67.55 114 ASP A N 1
ATOM 704 C CA . ASP A 1 114 ? 54.169 73.608 15.055 1.00 68.69 114 ASP A CA 1
ATOM 705 C C . ASP A 1 114 ? 55.062 73.543 13.836 1.00 71.65 114 ASP A C 1
ATOM 706 O O . ASP A 1 114 ? 56.103 74.197 13.773 1.00 73.45 114 ASP A O 1
ATOM 711 N N . MET A 1 115 ? 54.670 72.720 12.867 1.00 71.95 115 MET A N 1
ATOM 712 C CA . MET A 1 115 ? 55.488 72.584 11.696 1.00 75.24 115 MET A CA 1
ATOM 713 C C . MET A 1 115 ? 54.675 73.141 10.521 1.00 75.11 115 MET A C 1
ATOM 714 O O . MET A 1 115 ? 54.710 72.621 9.429 1.00 76.87 115 MET A O 1
ATOM 719 N N . SER A 1 116 ? 53.911 74.191 10.815 1.00 72.80 116 SER A N 1
ATOM 720 C CA . SER A 1 116 ? 53.048 74.845 9.844 1.00 72.89 116 SER A CA 1
ATOM 721 C C . SER A 1 116 ? 53.741 75.773 8.859 1.00 75.22 116 SER A C 1
ATOM 722 O O . SER A 1 116 ? 53.223 76.030 7.774 1.00 76.64 116 SER A O 1
ATOM 725 N N . ALA A 1 117 ? 54.880 76.330 9.246 1.00 77.50 117 ALA A N 1
ATOM 726 C CA . ALA A 1 117 ? 55.589 77.201 8.320 1.00 81.16 117 ALA A CA 1
ATOM 727 C C . ALA A 1 117 ? 56.526 76.370 7.422 1.00 84.64 117 ALA A C 1
ATOM 728 O O . ALA A 1 117 ? 57.233 75.458 7.911 1.00 85.95 117 ALA A O 1
ATOM 730 N N . GLN A 1 118 ? 56.544 76.714 6.123 1.00 85.46 118 GLN A N 1
ATOM 731 C CA . GLN A 1 118 ? 57.493 76.161 5.170 1.00 89.37 118 GLN A CA 1
ATOM 732 C C . GLN A 1 118 ? 58.928 76.398 5.621 1.00 91.92 118 GLN A C 1
ATOM 733 O O . GLN A 1 118 ? 59.259 77.508 6.079 1.00 92.67 118 GLN A O 1
ATOM 739 N N . GLY A 1 119 ? 59.776 75.393 5.425 1.00 93.94 119 GLY A N 1
ATOM 740 C CA . GLY A 1 119 ? 61.190 75.610 5.674 1.00 96.82 119 GLY A CA 1
ATOM 741 C C . GLY A 1 119 ? 61.942 74.322 5.979 1.00 99.69 119 GLY A C 1
ATOM 742 O O . GLY A 1 119 ? 61.421 73.198 5.837 1.00 99.11 119 GLY A O 1
ATOM 743 N N . GLN A 1 120 ? 63.190 74.497 6.374 1.00 99.37 120 GLN A N 1
ATOM 744 C CA . GLN A 1 120 ? 64.065 73.416 6.600 1.00 103.01 120 GLN A CA 1
ATOM 745 C C . GLN A 1 120 ? 64.010 73.120 8.120 1.00 100.79 120 GLN A C 1
ATOM 746 O O . GLN A 1 120 ? 64.288 74.016 8.917 1.00 100.94 120 GLN A O 1
ATOM 752 N N . TYR A 1 121 ? 63.718 71.878 8.496 1.00 98.68 121 TYR A N 1
ATOM 753 C CA . TYR A 1 121 ? 63.505 71.530 9.883 1.00 97.81 121 TYR A CA 1
ATOM 754 C C . TYR A 1 121 ? 64.511 70.472 10.290 1.00 100.90 121 TYR A C 1
ATOM 755 O O . TYR A 1 121 ? 65.016 69.737 9.442 1.00 102.33 121 TYR A O 1
ATOM 764 N N . SER A 1 122 ? 64.857 70.457 11.577 1.00 101.21 122 SER A N 1
ATOM 765 C CA . SER A 1 122 ? 65.635 69.373 12.117 1.00 103.94 122 SER A CA 1
ATOM 766 C C . SER A 1 122 ? 64.761 68.863 13.276 1.00 100.52 122 SER A C 1
ATOM 767 O O . SER A 1 122 ? 64.002 69.638 13.908 1.00 98.30 122 SER A O 1
ATOM 770 N N . ILE A 1 123 ? 64.841 67.566 13.518 1.00 100.99 123 ILE A N 1
ATOM 771 C CA . ILE A 1 123 ? 64.098 66.889 14.580 1.00 99.10 123 ILE A CA 1
ATOM 772 C C . ILE A 1 123 ? 65.074 65.926 15.295 1.00 102.16 123 ILE A C 1
ATOM 773 O O . ILE A 1 123 ? 65.762 65.175 14.626 1.00 105.18 123 ILE A O 1
ATOM 778 N N . ARG A 1 124 ? 65.200 66.052 16.614 1.00 102.13 124 ARG A N 1
ATOM 779 C CA . ARG A 1 124 ? 65.901 65.093 17.433 1.00 106.41 124 ARG A CA 1
ATOM 780 C C . ARG A 1 124 ? 64.988 64.684 18.601 1.00 103.95 124 ARG A C 1
ATOM 781 O O . ARG A 1 124 ? 64.219 65.474 19.163 1.00 99.89 124 ARG A O 1
ATOM 789 N N . TYR A 1 125 ? 65.161 63.451 19.017 1.00 106.67 125 TYR A N 1
ATOM 790 C CA . TYR A 1 125 ? 64.489 62.922 20.163 1.00 104.74 125 TYR A CA 1
ATOM 791 C C . TYR A 1 125 ? 65.357 63.092 21.418 1.00 108.61 125 TYR A C 1
ATOM 792 O O . TYR A 1 125 ? 66.578 62.845 21.348 1.00 112.44 125 TYR A O 1
ATOM 801 N N . GLN A 1 126 ? 64.758 63.475 22.552 1.00 106.48 126 GLN A N 1
ATOM 802 C CA . GLN A 1 126 ? 65.512 63.435 23.838 1.00 111.51 126 GLN A CA 1
ATOM 803 C C . GLN A 1 126 ? 65.453 62.040 24.489 1.00 114.02 126 GLN A C 1
ATOM 804 O O . GLN A 1 126 ? 64.371 61.425 24.550 1.00 112.85 126 GLN A O 1
ATOM 810 N N . LEU A 1 127 ? 66.605 61.530 24.941 1.00 119.35 127 LEU A N 1
ATOM 811 C CA . LEU A 1 127 ? 66.674 60.209 25.644 1.00 122.36 127 LEU A CA 1
ATOM 812 C C . LEU A 1 127 ? 65.808 60.158 26.923 1.00 119.96 127 LEU A C 1
ATOM 813 O O . LEU A 1 127 ? 65.900 61.087 27.734 1.00 119.89 127 LEU A O 1
ATOM 818 N N . PRO A 1 128 ? 64.998 59.078 27.110 1.00 118.22 128 PRO A N 1
ATOM 819 C CA . PRO A 1 128 ? 64.158 58.926 28.299 1.00 115.76 128 PRO A CA 1
ATOM 820 C C . PRO A 1 128 ? 64.956 58.616 29.561 1.00 118.93 128 PRO A C 1
ATOM 821 O O . PRO A 1 128 ? 66.097 58.135 29.482 1.00 123.58 128 PRO A O 1
ATOM 825 N N . ALA A 1 129 ? 64.350 58.913 30.710 1.00 116.18 129 ALA A N 1
ATOM 826 C CA . ALA A 1 129 ? 64.930 58.527 32.001 1.00 120.13 129 ALA A CA 1
ATOM 827 C C . ALA A 1 129 ? 65.003 56.996 32.137 1.00 122.15 129 ALA A C 1
ATOM 828 O O . ALA A 1 129 ? 64.176 56.276 31.561 1.00 118.90 129 ALA A O 1
ATOM 830 N N . ARG A 1 130 ? 66.021 56.533 32.871 1.00 128.25 130 ARG A N 1
ATOM 831 C CA . ARG A 1 130 ? 66.379 55.105 33.112 1.00 132.75 130 ARG A CA 1
ATOM 832 C C . ARG A 1 130 ? 66.135 54.728 34.591 1.00 133.52 130 ARG A C 1
ATOM 833 O O . ARG A 1 130 ? 65.735 55.579 35.398 1.00 129.72 130 ARG A O 1
ATOM 841 N N . SER A 1 142 ? 72.270 61.595 25.248 1.00 147.27 142 SER A N 1
ATOM 842 C CA . SER A 1 142 ? 71.048 62.290 25.689 1.00 140.90 142 SER A CA 1
ATOM 843 C C . SER A 1 142 ? 70.094 62.805 24.560 1.00 135.92 142 SER A C 1
ATOM 844 O O . SER A 1 142 ? 68.956 63.232 24.830 1.00 130.25 142 SER A O 1
ATOM 847 N N . GLU A 1 143 ? 70.533 62.737 23.306 1.00 136.23 143 GLU A N 1
ATOM 848 C CA . GLU A 1 143 ? 69.632 62.952 22.177 1.00 131.81 143 GLU A CA 1
ATOM 849 C C . GLU A 1 143 ? 69.855 61.901 21.083 1.00 131.46 143 GLU A C 1
ATOM 850 O O . GLU A 1 143 ? 70.943 61.406 20.953 1.00 136.32 143 GLU A O 1
ATOM 856 N N . SER A 1 144 ? 68.853 61.577 20.273 1.00 125.38 144 SER A N 1
ATOM 857 C CA . SER A 1 144 ? 69.116 60.855 19.028 1.00 123.39 144 SER A CA 1
ATOM 858 C C . SER A 1 144 ? 70.006 61.684 18.081 1.00 125.06 144 SER A C 1
ATOM 859 O O . SER A 1 144 ? 70.314 62.844 18.383 1.00 123.85 144 SER A O 1
ATOM 862 N N . ASN A 1 145 ? 70.425 61.105 16.950 1.00 126.81 145 ASN A N 1
ATOM 863 C CA . ASN A 1 145 ? 70.823 61.940 15.824 1.00 129.48 145 ASN A CA 1
ATOM 864 C C . ASN A 1 145 ? 69.644 62.910 15.461 1.00 124.29 145 ASN A C 1
ATOM 865 O O . ASN A 1 145 ? 68.461 62.628 15.756 1.00 119.34 145 ASN A O 1
ATOM 870 N N . ALA A 1 146 ? 69.977 64.015 14.792 1.00 125.06 146 ALA A N 1
ATOM 871 C CA . ALA A 1 146 ? 69.022 64.907 14.158 1.00 121.35 146 ALA A CA 1
ATOM 872 C C . ALA A 1 146 ? 68.665 64.398 12.803 1.00 122.84 146 ALA A C 1
ATOM 873 O O . ALA A 1 146 ? 69.489 63.802 12.108 1.00 129.58 146 ALA A O 1
ATOM 875 N N . ILE A 1 147 ? 67.413 64.526 12.422 1.00 118.24 147 ILE A N 1
ATOM 876 C CA . ILE A 1 147 ? 67.104 64.298 11.032 1.00 119.99 147 ILE A CA 1
ATOM 877 C C . ILE A 1 147 ? 66.667 65.666 10.505 1.00 117.30 147 ILE A C 1
ATOM 878 O O . ILE A 1 147 ? 66.258 66.515 11.301 1.00 113.09 147 ILE A O 1
ATOM 883 N N . THR A 1 148 ? 66.781 65.892 9.194 1.00 116.93 148 THR A N 1
ATOM 884 C CA . THR A 1 148 ? 66.504 67.202 8.652 1.00 116.33 148 THR A CA 1
ATOM 885 C C . THR A 1 148 ? 65.731 66.971 7.363 1.00 114.95 148 THR A C 1
ATOM 886 O O . THR A 1 148 ? 65.954 65.984 6.664 1.00 116.32 148 THR A O 1
ATOM 890 N N . LEU A 1 149 ? 64.808 67.863 7.066 1.00 110.52 149 LEU A N 1
ATOM 891 C CA . LEU A 1 149 ? 63.921 67.656 5.982 1.00 109.60 149 LEU A CA 1
ATOM 892 C C . LEU A 1 149 ? 63.321 69.033 5.744 1.00 107.55 149 LEU A C 1
ATOM 893 O O . LEU A 1 149 ? 63.243 69.905 6.668 1.00 103.12 149 LEU A O 1
ATOM 898 N N . TRP A 1 150 ? 62.922 69.214 4.501 1.00 108.34 150 TRP A N 1
ATOM 899 C CA . TRP A 1 150 ? 62.174 70.393 4.082 1.00 107.42 150 TRP A CA 1
ATOM 900 C C . TRP A 1 150 ? 60.712 70.091 4.299 1.00 105.13 150 TRP A C 1
ATOM 901 O O . TRP A 1 150 ? 60.215 69.039 3.897 1.00 106.77 150 TRP A O 1
ATOM 912 N N . VAL A 1 151 ? 60.005 71.019 4.926 1.00 101.77 151 VAL A N 1
ATOM 913 C CA . VAL A 1 151 ? 58.597 70.854 5.202 1.00 97.13 151 VAL A CA 1
ATOM 914 C C . VAL A 1 151 ? 57.836 71.908 4.431 1.00 97.13 151 VAL A C 1
ATOM 915 O O . VAL A 1 151 ? 58.115 73.125 4.518 1.00 97.09 151 VAL A O 1
ATOM 919 N N . GLU A 1 152 ? 56.833 71.444 3.701 1.00 96.60 152 GLU A N 1
ATOM 920 C CA . GLU A 1 152 ? 56.054 72.312 2.839 1.00 98.04 152 GLU A CA 1
ATOM 921 C C . GLU A 1 152 ? 55.229 73.250 3.692 1.00 95.04 152 GLU A C 1
ATOM 922 O O . GLU A 1 152 ? 55.063 74.412 3.361 1.00 95.05 152 GLU A O 1
ATOM 928 N N . GLY A 1 153 ? 54.722 72.721 4.806 1.00 92.43 153 GLY A N 1
ATOM 929 C CA . GLY A 1 153 ? 53.911 73.500 5.688 1.00 90.58 153 GLY A CA 1
ATOM 930 C C . GLY A 1 153 ? 52.486 73.672 5.255 1.00 89.46 153 GLY A C 1
ATOM 931 O O . GLY A 1 153 ? 52.035 73.142 4.234 1.00 90.11 153 GLY A O 1
ATOM 932 N N . VAL A 1 154 ? 51.784 74.437 6.054 1.00 86.84 154 VAL A N 1
ATOM 933 C CA . VAL A 1 154 ? 50.403 74.718 5.813 1.00 87.65 154 VAL A CA 1
ATOM 934 C C . VAL A 1 154 ? 50.435 76.194 5.367 1.00 90.42 154 VAL A C 1
ATOM 935 O O . VAL A 1 154 ? 50.602 77.131 6.203 1.00 91.57 154 VAL A O 1
ATOM 939 N N . ASN A 1 155 ? 50.299 76.435 4.092 1.00 92.84 155 ASN A N 1
ATOM 940 C CA . ASN A 1 155 ? 50.686 77.779 3.682 1.00 96.10 155 ASN A CA 1
ATOM 941 C C . ASN A 1 155 ? 49.523 78.773 3.724 1.00 93.81 155 ASN A C 1
ATOM 942 O O . ASN A 1 155 ? 48.858 79.065 2.750 1.00 92.73 155 ASN A O 1
ATOM 947 N N . ASP A 1 156 ? 49.282 79.240 4.938 1.00 34.69 156 ASP A N 1
ATOM 948 C CA . ASP A 1 156 ? 48.038 79.956 5.249 1.00 35.69 156 ASP A CA 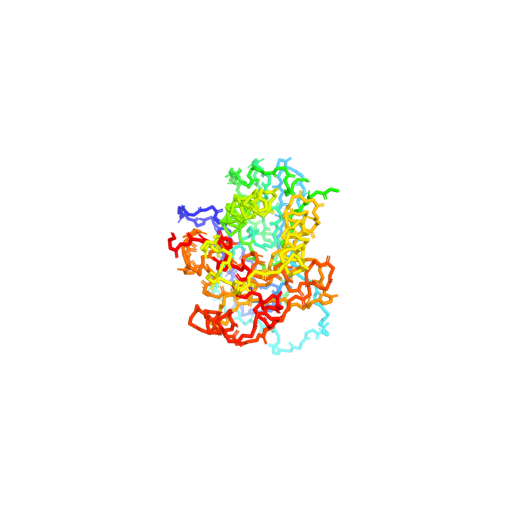1
ATOM 949 C C . ASP A 1 156 ? 48.253 80.997 6.331 1.00 36.19 156 ASP A C 1
ATOM 950 O O . ASP A 1 156 ? 48.755 80.675 7.433 1.00 36.27 156 ASP A O 1
ATOM 955 N N . GLU A 1 157 ? 47.846 82.239 6.043 1.00 37.07 157 GLU A N 1
ATOM 956 C CA . GLU A 1 157 ? 48.017 83.356 6.989 1.00 37.96 157 GLU A CA 1
ATOM 957 C C . GLU A 1 157 ? 47.159 83.142 8.251 1.00 37.54 157 GLU A C 1
ATOM 958 O O . GLU A 1 157 ? 47.486 83.672 9.317 1.00 37.65 157 GLU A O 1
ATOM 960 N N . ARG A 1 158 ? 46.083 82.340 8.147 1.00 35.53 158 ARG A N 1
ATOM 961 C CA . ARG A 1 158 ? 45.231 82.091 9.345 1.00 34.26 158 ARG A CA 1
ATOM 962 C C . ARG A 1 158 ? 45.946 81.350 10.471 1.00 34.73 158 ARG A C 1
ATOM 963 O O . ARG A 1 158 ? 45.609 81.509 11.674 1.00 32.01 158 ARG A O 1
ATOM 971 N N . VAL A 1 159 ? 46.946 80.551 10.081 1.00 35.16 159 VAL A N 1
ATOM 972 C CA . VAL A 1 159 ? 47.726 79.801 11.048 1.00 38.92 159 VAL A CA 1
ATOM 973 C C . VAL A 1 159 ? 48.983 80.572 11.529 1.00 42.03 159 VAL A C 1
ATOM 974 O O . VAL A 1 159 ? 49.557 80.229 12.590 1.00 44.17 159 VAL A O 1
ATOM 978 N N . GLN A 1 160 ? 49.397 81.609 10.783 1.00 44.05 160 GLN A N 1
ATOM 979 C CA . GLN A 1 160 ? 50.662 82.397 11.098 1.00 46.47 160 GLN A CA 1
ATOM 980 C C . GLN A 1 160 ? 50.494 83.551 12.131 1.00 47.26 160 GLN A C 1
ATOM 981 O O . GLN A 1 160 ? 49.363 84.005 12.431 1.00 48.37 160 GLN A O 1
ATOM 983 N N . ALA A 1 172 ? 41.062 89.650 14.766 1.00 49.77 172 ALA A N 1
ATOM 984 C CA . ALA A 1 172 ? 40.539 89.162 13.477 1.00 48.71 172 ALA A CA 1
ATOM 985 C C . ALA A 1 172 ? 40.736 87.619 13.386 1.00 47.35 172 ALA A C 1
ATOM 986 O O . ALA A 1 172 ? 41.047 86.996 14.426 1.00 48.53 172 ALA A O 1
ATOM 988 N N . GLY A 1 173 ? 40.526 87.004 12.202 1.00 43.86 173 GLY A N 1
ATOM 989 C CA . GLY A 1 173 ? 40.429 85.523 12.112 1.00 39.12 173 GLY A CA 1
ATOM 990 C C . GLY A 1 173 ? 41.742 84.775 12.294 1.00 35.98 173 GLY A C 1
ATOM 991 O O . GLY A 1 173 ? 42.748 85.228 11.811 1.00 37.12 173 GLY A O 1
ATOM 992 N N . SER A 1 174 ? 41.761 83.667 13.028 1.00 32.17 174 SER A N 1
ATOM 993 C CA . SER A 1 174 ? 42.926 82.766 13.099 1.00 27.57 174 SER A CA 1
ATOM 994 C C . SER A 1 174 ? 42.416 81.344 13.257 1.00 24.81 174 SER A C 1
ATOM 995 O O . SER A 1 174 ? 41.241 81.162 13.563 1.00 24.16 174 SER A O 1
ATOM 998 N N . VAL A 1 175 ? 43.295 80.347 13.072 1.00 24.52 175 VAL A N 1
ATOM 999 C CA . VAL A 1 175 ? 42.923 78.958 13.218 1.00 22.18 175 VAL A CA 1
ATOM 1000 C C . VAL A 1 175 ? 44.043 78.282 13.984 1.00 21.22 175 VAL A C 1
ATOM 1001 O O . VAL A 1 175 ? 45.200 78.445 13.620 1.00 21.10 175 VAL A O 1
ATOM 1005 N N . SER A 1 176 ? 43.705 77.636 15.098 1.00 20.38 176 SER A N 1
ATOM 1006 C CA . SER A 1 176 ? 44.669 76.923 15.956 1.00 20.57 176 SER A CA 1
ATOM 1007 C C . SER A 1 176 ? 44.160 75.502 16.030 1.00 20.65 176 SER A C 1
ATOM 1008 O O . SER A 1 176 ? 43.032 75.241 15.629 1.00 18.91 176 SER A O 1
ATOM 1011 N N . PHE A 1 177 ? 44.966 74.595 16.588 1.00 19.82 177 PHE A N 1
ATOM 1012 C CA . PHE A 1 177 ? 44.673 73.203 16.542 1.00 20.20 177 PHE A CA 1
ATOM 1013 C C . PHE A 1 177 ? 45.061 72.597 17.887 1.00 19.60 177 PHE A C 1
ATOM 1014 O O . PHE A 1 177 ? 45.936 73.105 18.594 1.00 21.17 177 PHE A O 1
ATOM 1022 N N . SER A 1 178 ? 44.453 71.470 18.201 1.00 20.00 178 SER A N 1
ATOM 1023 C CA . SER A 1 178 ? 44.915 70.616 19.306 1.00 19.65 178 SER A CA 1
ATOM 1024 C C . SER A 1 178 ? 44.459 69.236 19.033 1.00 19.82 178 SER A C 1
ATOM 1025 O O . SER A 1 178 ? 43.851 68.987 17.977 1.00 20.27 178 SER A O 1
ATOM 1028 N N . GLY A 1 179 ? 44.802 68.292 19.924 1.00 19.72 179 GLY A N 1
ATOM 1029 C CA . GLY A 1 179 ? 44.389 66.910 19.687 1.00 20.67 179 GLY A CA 1
ATOM 1030 C C . GLY A 1 179 ? 45.120 66.268 18.506 1.00 20.99 179 GLY A C 1
ATOM 1031 O O . GLY A 1 179 ? 44.544 65.394 17.826 1.00 19.56 179 GLY A O 1
ATOM 1032 N N . ARG A 1 180 ? 46.364 66.711 18.277 1.00 18.54 180 ARG A N 1
ATOM 1033 C CA . ARG A 1 180 ? 47.335 66.029 17.366 1.00 20.03 180 ARG A CA 1
ATOM 1034 C C . ARG A 1 180 ? 46.895 66.109 15.926 1.00 20.83 180 ARG A C 1
ATOM 1035 O O . ARG A 1 180 ? 46.955 65.093 15.193 1.00 22.39 180 ARG A O 1
ATOM 1043 N N . CYS A 1 181 ? 46.328 67.257 15.517 1.00 19.00 181 CYS A N 1
ATOM 1044 C CA . CYS A 1 181 ? 46.117 67.449 14.098 1.00 20.60 181 CYS A CA 1
ATOM 1045 C C . CYS A 1 181 ? 47.441 67.520 13.356 1.00 20.36 181 CYS A C 1
ATOM 1046 O O . CYS A 1 181 ? 48.280 68.347 13.666 1.00 19.45 181 CYS A O 1
ATOM 1049 N N . THR A 1 182 ? 47.633 66.609 12.403 1.00 22.17 182 THR A N 1
ATOM 1050 C CA . THR A 1 182 ? 48.840 66.576 11.588 1.00 22.72 182 THR A CA 1
ATOM 1051 C C . THR A 1 182 ? 48.765 67.668 10.508 1.00 22.17 182 THR A C 1
ATOM 1052 O O . THR A 1 182 ? 47.690 68.247 10.287 1.00 22.66 182 THR A O 1
ATOM 1056 N N . ASN A 1 183 ? 49.908 67.984 9.907 1.00 22.04 183 ASN A N 1
ATOM 1057 C CA . ASN A 1 183 ? 49.952 68.918 8.739 1.00 23.15 183 ASN A CA 1
ATOM 1058 C C . ASN A 1 183 ? 48.885 68.607 7.659 1.00 23.07 183 ASN A C 1
ATOM 1059 O O . ASN A 1 183 ? 48.198 69.515 7.190 1.00 23.04 183 ASN A O 1
ATOM 1064 N N . THR A 1 184 ? 48.716 67.342 7.322 1.00 23.95 184 THR A N 1
ATOM 1065 C CA . THR A 1 184 ? 47.644 66.928 6.377 1.00 23.79 184 THR A CA 1
ATOM 1066 C C . THR A 1 184 ? 46.289 67.287 6.940 1.00 23.59 184 THR A C 1
ATOM 1067 O O . THR A 1 184 ? 45.447 67.869 6.200 1.00 22.85 184 THR A O 1
ATOM 1071 N N . GLN A 1 185 ? 46.072 66.975 8.243 1.00 22.00 185 GLN A N 1
ATOM 1072 C CA . GLN A 1 185 ? 44.800 67.352 8.861 1.00 22.09 185 GLN A CA 1
ATOM 1073 C C . GLN A 1 185 ? 44.564 68.828 8.844 1.00 20.46 185 GLN A C 1
ATOM 1074 O O . GLN A 1 185 ? 43.458 69.223 8.445 1.00 19.84 185 GLN A O 1
ATOM 1080 N N . LYS A 1 186 ? 45.586 69.622 9.234 1.00 19.11 186 LYS A N 1
ATOM 1081 C CA . LYS A 1 186 ? 45.479 71.088 9.283 1.00 19.66 186 LYS A CA 1
ATOM 1082 C C . LYS A 1 186 ? 45.142 71.610 7.894 1.00 20.18 186 LYS A C 1
ATOM 1083 O O . LYS A 1 186 ? 44.195 72.406 7.683 1.00 21.37 186 LYS A O 1
ATOM 1089 N N . SER A 1 187 ? 45.843 71.084 6.928 1.00 20.32 187 SER A N 1
ATOM 1090 C CA . SER A 1 187 ? 45.621 71.511 5.562 1.00 22.47 187 SER A CA 1
ATOM 1091 C C . SER A 1 187 ? 44.203 71.129 5.089 1.00 22.05 187 SER A C 1
ATOM 1092 O O . SER A 1 187 ? 43.459 72.014 4.546 1.00 22.52 187 SER A O 1
ATOM 1095 N N . ASP A 1 188 ? 43.771 69.892 5.390 1.00 20.90 188 ASP A N 1
ATOM 1096 C CA . ASP A 1 188 ? 42.412 69.458 5.103 1.00 22.77 188 ASP A CA 1
ATOM 1097 C C . ASP A 1 188 ? 41.365 70.376 5.794 1.00 22.44 188 ASP A C 1
ATOM 1098 O O . ASP A 1 188 ? 40.297 70.756 5.218 1.00 22.42 188 ASP A O 1
ATOM 1103 N N . LEU A 1 189 ? 41.651 70.738 7.032 1.00 21.28 189 LEU A N 1
ATOM 1104 C CA . LEU A 1 189 ? 40.708 71.595 7.798 1.00 21.15 189 LEU A CA 1
ATOM 1105 C C . LEU A 1 189 ? 40.593 72.988 7.220 1.00 21.69 189 LEU A C 1
ATOM 1106 O O . LEU A 1 189 ? 39.476 73.517 7.167 1.00 22.13 189 LEU A O 1
ATOM 1111 N N . LEU A 1 190 ? 41.725 73.617 6.858 1.00 21.37 190 LEU A N 1
ATOM 1112 C CA . LEU A 1 190 ? 41.682 74.923 6.199 1.00 22.22 190 LEU A CA 1
ATOM 1113 C C . LEU A 1 190 ? 40.950 74.837 4.853 1.00 21.24 190 LEU A C 1
ATOM 1114 O O . LEU A 1 190 ? 40.185 75.714 4.491 1.00 23.10 190 LEU A O 1
ATOM 1119 N N . THR A 1 191 ? 41.182 73.777 4.130 1.00 21.99 191 THR A N 1
ATOM 1120 C CA . THR A 1 191 ? 40.438 73.539 2.892 1.00 23.29 191 THR A CA 1
ATOM 1121 C C . THR A 1 191 ? 38.939 73.481 3.150 1.00 21.07 191 THR A C 1
ATOM 1122 O O . THR A 1 191 ? 38.136 74.167 2.468 1.00 20.60 191 THR A O 1
ATOM 1126 N N . ALA A 1 192 ? 38.558 72.668 4.128 1.00 20.22 192 ALA A N 1
ATOM 1127 C CA . ALA A 1 192 ? 37.156 72.537 4.567 1.00 21.04 192 ALA A CA 1
ATOM 1128 C C . ALA A 1 192 ? 36.549 73.882 5.045 1.00 20.50 192 ALA A C 1
ATOM 1129 O O . ALA A 1 192 ? 35.430 74.202 4.716 1.00 21.02 192 ALA A O 1
ATOM 1131 N N . LEU A 1 193 ? 37.341 74.671 5.789 1.00 17.66 193 LEU A N 1
ATOM 1132 C CA . LEU A 1 193 ? 36.949 75.948 6.215 1.00 18.03 193 LEU A CA 1
ATOM 1133 C C . LEU A 1 193 ? 36.703 76.930 5.027 1.00 18.49 193 LEU A C 1
ATOM 1134 O O . LEU A 1 193 ? 35.763 77.717 5.034 1.00 20.22 193 LEU A O 1
ATOM 1139 N N . ASP A 1 194 ? 37.554 76.918 4.015 1.00 18.30 194 ASP A N 1
ATOM 1140 C CA . ASP A 1 194 ? 37.321 77.756 2.859 1.00 19.04 194 ASP A CA 1
ATOM 1141 C C . ASP A 1 194 ? 36.063 77.274 2.176 1.00 21.06 194 ASP A C 1
ATOM 1142 O O . ASP A 1 194 ? 35.276 78.107 1.647 1.00 21.55 194 ASP A O 1
ATOM 1147 N N . ALA A 1 195 ? 35.849 75.959 2.138 1.00 20.40 195 ALA A N 1
ATOM 1148 C CA . ALA A 1 195 ? 34.589 75.476 1.527 1.00 21.67 195 ALA A CA 1
ATOM 1149 C C . ALA A 1 195 ? 33.353 75.917 2.315 1.00 21.24 195 ALA A C 1
ATOM 1150 O O . ALA A 1 195 ? 32.321 76.343 1.759 1.00 20.32 195 ALA A O 1
ATOM 1152 N N . ALA A 1 196 ? 33.481 75.836 3.628 1.00 19.60 196 ALA A N 1
ATOM 1153 C CA . ALA A 1 196 ? 32.455 76.308 4.520 1.00 20.42 196 ALA A CA 1
ATOM 1154 C C . ALA A 1 196 ? 32.194 77.813 4.336 1.00 22.10 196 ALA A C 1
ATOM 1155 O O . ALA A 1 196 ? 31.057 78.248 4.406 1.00 21.82 196 ALA A O 1
ATOM 1157 N N . SER A 1 197 ? 33.265 78.604 4.174 1.00 22.43 197 SER A N 1
ATOM 1158 C CA . SER A 1 197 ? 33.121 79.991 3.867 1.00 23.38 197 SER A CA 1
ATOM 1159 C C . SER A 1 197 ? 32.334 80.200 2.592 1.00 25.05 197 SER A C 1
ATOM 1160 O O . SER A 1 197 ? 31.432 81.029 2.560 1.00 26.32 197 SER A O 1
ATOM 1163 N N . GLY A 1 198 ? 32.671 79.457 1.540 1.00 25.86 198 GLY A N 1
ATOM 1164 C CA . GLY A 1 198 ? 31.948 79.449 0.248 1.00 25.23 198 GLY A CA 1
ATOM 1165 C C . GLY A 1 198 ? 30.463 79.201 0.433 1.00 25.71 198 GLY A C 1
ATOM 1166 O O . GLY A 1 198 ? 29.607 80.042 -0.012 1.00 27.27 198 GLY A O 1
ATOM 1167 N N . ILE A 1 199 ? 30.084 78.112 1.097 1.00 24.41 199 ILE A N 1
ATOM 1168 C CA . ILE A 1 199 ? 28.617 77.878 1.296 1.00 24.41 199 ILE A CA 1
ATOM 1169 C C . ILE A 1 199 ? 27.889 78.848 2.278 1.00 23.77 199 ILE A C 1
ATOM 1170 O O . ILE A 1 199 ? 26.732 79.138 2.070 1.00 23.45 199 ILE A O 1
ATOM 1175 N N A SER A 1 200 ? 28.598 79.374 3.293 0.50 22.30 200 SER A N 1
ATOM 1176 N N B SER A 1 200 ? 28.598 79.306 3.309 0.50 22.81 200 SER A N 1
ATOM 1177 C CA A SER A 1 200 ? 28.030 80.360 4.233 0.50 21.47 200 SER A CA 1
ATOM 1178 C CA B SER A 1 200 ? 28.119 80.320 4.225 0.50 22.61 200 SER A CA 1
ATOM 1179 C C A SER A 1 200 ? 27.874 81.756 3.632 0.50 23.85 200 SER A C 1
ATOM 1180 C C B SER A 1 200 ? 27.765 81.589 3.429 0.50 24.57 200 SER A C 1
ATOM 1181 O O A SER A 1 200 ? 26.979 82.502 4.028 0.50 24.26 200 SER A O 1
ATOM 1182 O O B SER A 1 200 ? 26.590 82.037 3.420 0.50 24.76 200 SER A O 1
ATOM 1187 N N . ASN A 1 201 ? 28.748 82.122 2.691 1.00 25.35 201 ASN A N 1
ATOM 1188 C CA . ASN A 1 201 ? 28.555 83.338 1.898 1.00 26.40 201 ASN A CA 1
ATOM 1189 C C . ASN A 1 201 ? 27.397 83.126 0.997 1.00 27.53 201 ASN A C 1
ATOM 1190 O O . ASN A 1 201 ? 26.576 84.043 0.780 1.00 29.79 201 ASN A O 1
ATOM 1195 N N . ASN A 1 202 ? 27.307 81.939 0.406 1.00 27.56 202 ASN A N 1
ATOM 1196 C CA . ASN A 1 202 ? 26.236 81.724 -0.557 1.00 28.61 202 ASN A CA 1
ATOM 1197 C C . ASN A 1 202 ? 24.855 81.740 0.176 1.00 28.26 202 ASN A C 1
ATOM 1198 O O . ASN A 1 202 ? 23.906 82.373 -0.300 1.00 28.41 202 ASN A O 1
ATOM 1203 N N . ALA A 1 203 ? 24.754 81.050 1.335 1.00 25.14 203 ALA A N 1
ATOM 1204 C CA . ALA A 1 203 ? 23.569 81.164 2.194 1.00 25.08 203 ALA A CA 1
ATOM 1205 C C . ALA A 1 203 ? 23.195 82.632 2.528 1.00 26.16 203 ALA A C 1
ATOM 1206 O O . ALA A 1 203 ? 22.013 83.039 2.412 1.00 27.25 203 ALA A O 1
ATOM 1208 N N . SER A 1 204 ? 24.195 83.422 2.951 1.00 27.52 204 SER A N 1
ATOM 1209 C CA . SER A 1 204 ? 24.001 84.802 3.314 1.00 29.53 204 SER A CA 1
ATOM 1210 C C . SER A 1 204 ? 23.522 85.638 2.112 1.00 31.42 204 SER A C 1
ATOM 1211 O O . SER A 1 204 ? 22.656 86.485 2.281 1.00 33.51 204 SER A O 1
ATOM 1214 N N . SER A 1 205 ? 24.069 85.405 0.921 1.00 31.95 205 SER A N 1
ATOM 1215 C CA . SER A 1 205 ? 23.630 86.159 -0.254 1.00 35.17 205 SER A CA 1
ATOM 1216 C C . SER A 1 205 ? 22.216 85.850 -0.594 1.00 35.84 205 SER A C 1
ATOM 1217 O O . SER A 1 205 ? 21.452 86.748 -1.009 1.00 37.60 205 SER A O 1
ATOM 1220 N N . TYR A 1 206 ? 21.887 84.560 -0.534 1.00 35.24 206 TYR A N 1
ATOM 1221 C CA . TYR A 1 206 ? 20.518 84.146 -0.781 1.00 36.03 206 TYR A CA 1
ATOM 1222 C C . TYR A 1 206 ? 19.556 84.855 0.185 1.00 37.35 206 TYR A C 1
ATOM 1223 O O . TYR A 1 206 ? 18.527 85.401 -0.247 1.00 38.81 206 TYR A O 1
ATOM 1232 N N . LEU A 1 207 ? 19.908 84.905 1.466 1.00 35.90 207 LEU A N 1
ATOM 1233 C CA . LEU A 1 207 ? 19.042 85.528 2.462 1.00 37.57 207 LEU A CA 1
ATOM 1234 C C . LEU A 1 207 ? 18.925 87.067 2.369 1.00 41.06 207 LEU A C 1
ATOM 1235 O O . LEU A 1 207 ? 17.953 87.619 2.884 1.00 41.93 207 LEU A O 1
ATOM 1240 N N . ALA A 1 208 ? 19.902 87.735 1.731 1.00 44.29 208 ALA A N 1
ATOM 1241 C CA . ALA A 1 208 ? 19.929 89.201 1.540 1.00 47.74 208 ALA A CA 1
ATOM 1242 C C . ALA A 1 208 ? 19.003 89.704 0.427 1.00 52.35 208 ALA A C 1
ATOM 1243 O O . ALA A 1 208 ? 18.598 90.883 0.432 1.00 52.70 208 ALA A O 1
ATOM 1245 N N . VAL A 1 209 ? 18.678 88.837 -0.533 1.00 55.42 209 VAL A N 1
ATOM 1246 C CA . VAL A 1 209 ? 17.590 89.169 -1.449 1.00 60.37 209 VAL A CA 1
ATOM 1247 C C . VAL A 1 209 ? 16.285 88.454 -0.975 1.00 61.99 209 VAL A C 1
ATOM 1248 O O . VAL A 1 209 ? 16.011 87.284 -1.321 1.00 62.57 209 VAL A O 1
ATOM 1252 N N . ASP A 1 210 ? 15.512 89.175 -0.150 1.00 63.73 210 ASP A N 1
ATOM 1253 C CA . ASP A 1 210 ? 14.338 88.639 0.570 1.00 64.42 210 ASP A CA 1
ATOM 1254 C C . ASP A 1 210 ? 13.150 88.151 -0.306 1.00 65.95 210 ASP A C 1
ATOM 1255 O O . ASP A 1 210 ? 13.042 88.466 -1.494 1.00 66.62 210 ASP A O 1
ATOM 1260 N N . GLY A 1 214 ? 10.380 80.790 -2.791 1.00 44.85 214 GLY A N 1
ATOM 1261 C CA . GLY A 1 214 ? 11.648 80.704 -2.092 1.00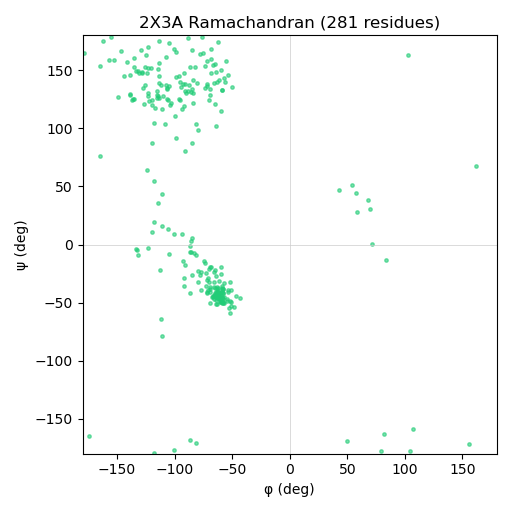 43.13 214 GLY A CA 1
ATOM 1262 C C . GLY A 1 214 ? 11.883 79.280 -1.631 1.00 41.74 214 GLY A C 1
ATOM 1263 O O . GLY A 1 214 ? 11.920 78.989 -0.434 1.00 41.90 214 GLY A O 1
ATOM 1264 N N . GLN A 1 215 ? 12.081 78.389 -2.593 1.00 42.45 215 GLN A N 1
ATOM 1265 C CA . GLN A 1 215 ? 12.091 76.958 -2.342 1.00 41.56 215 GLN A CA 1
ATOM 1266 C C . GLN A 1 215 ? 13.160 76.500 -1.330 1.00 38.83 215 GLN A C 1
ATOM 1267 O O . GLN A 1 215 ? 12.871 75.691 -0.417 1.00 37.29 215 GLN A O 1
ATOM 1273 N N . ARG A 1 216 ? 14.377 77.004 -1.516 1.00 36.48 216 ARG A N 1
ATOM 1274 C CA . ARG A 1 216 ? 15.512 76.620 -0.659 1.00 35.73 216 ARG A CA 1
ATOM 1275 C C . ARG A 1 216 ? 15.206 76.943 0.812 1.00 34.26 216 ARG A C 1
ATOM 1276 O O . ARG A 1 216 ? 15.473 76.145 1.730 1.00 33.80 216 ARG A O 1
ATOM 1284 N N . TYR A 1 217 ? 14.602 78.117 1.018 1.00 35.18 217 TYR A N 1
ATOM 1285 C CA . TYR A 1 217 ? 14.214 78.563 2.362 1.00 33.73 217 TYR A CA 1
ATOM 1286 C C . TYR A 1 217 ? 13.079 77.650 2.794 1.00 33.41 217 TYR A C 1
ATOM 1287 O O . TYR A 1 217 ? 13.093 77.086 3.896 1.00 31.88 217 TYR A O 1
ATOM 1296 N N . ARG A 1 218 ? 12.079 77.517 1.926 1.00 34.38 218 ARG A N 1
ATOM 1297 C CA . ARG A 1 218 ? 10.945 76.633 2.246 1.00 35.68 218 ARG A CA 1
ATOM 1298 C C . ARG A 1 218 ? 11.418 75.254 2.681 1.00 35.13 218 ARG A C 1
ATOM 1299 O O . ARG A 1 218 ? 11.008 74.775 3.717 1.00 34.91 218 ARG A O 1
ATOM 1307 N N . SER A 1 219 ? 12.307 74.627 1.918 1.00 35.73 219 SER A N 1
ATOM 1308 C CA . SER A 1 219 ? 12.764 73.273 2.247 1.00 35.07 219 SER A CA 1
ATOM 1309 C C . SER A 1 219 ? 13.304 73.149 3.688 1.00 34.47 219 SER A C 1
ATOM 1310 O O . SER A 1 219 ? 13.040 72.153 4.354 1.00 35.36 219 SER A O 1
ATOM 1313 N N . TRP A 1 220 ? 14.025 74.151 4.179 1.00 33.04 220 TRP A N 1
ATOM 1314 C CA . TRP A 1 220 ? 14.827 73.960 5.401 1.00 32.08 220 TRP A CA 1
ATOM 1315 C C . TRP A 1 220 ? 14.292 74.788 6.562 1.00 32.35 220 TRP A C 1
ATOM 1316 O O . TRP A 1 220 ? 14.543 74.455 7.738 1.00 31.46 220 TRP A O 1
ATOM 1327 N N . PHE A 1 221 ? 13.536 75.841 6.224 1.00 31.26 221 PHE A N 1
ATOM 1328 C CA . PHE A 1 221 ? 12.956 76.686 7.248 1.00 31.76 221 PHE A CA 1
ATOM 1329 C C . PHE A 1 221 ? 11.445 76.832 7.212 1.00 33.37 221 PHE A C 1
ATOM 1330 O O . PHE A 1 221 ? 10.857 77.470 8.074 1.00 34.92 221 PHE A O 1
ATOM 1338 N N . GLY A 1 222 ? 10.799 76.230 6.235 1.00 34.62 222 GLY A N 1
ATOM 1339 C CA . GLY A 1 222 ? 9.365 76.147 6.275 1.00 34.83 222 GLY A CA 1
ATOM 1340 C C . GLY A 1 222 ? 8.692 77.407 5.791 1.00 36.64 222 GLY A C 1
ATOM 1341 O O . GLY A 1 222 ? 9.323 78.255 5.138 1.00 36.36 222 GLY A O 1
ATOM 1342 N N . ALA A 1 223 ? 7.406 77.527 6.128 1.00 36.47 223 ALA A N 1
ATOM 1343 C CA . ALA A 1 223 ? 6.581 78.617 5.634 1.00 37.87 223 ALA A CA 1
ATOM 1344 C C . ALA A 1 223 ? 7.235 79.978 5.939 1.00 37.16 223 ALA A C 1
ATOM 1345 O O . ALA A 1 223 ? 7.878 80.173 6.985 1.00 33.73 223 ALA A O 1
ATOM 1347 N N . TYR A 1 224 ? 7.038 80.913 5.016 1.00 38.54 224 TYR A N 1
ATOM 1348 C CA . TYR A 1 224 ? 7.709 82.218 5.118 1.00 37.78 224 TYR A CA 1
ATOM 1349 C C . TYR A 1 224 ? 7.177 83.050 6.274 1.00 37.04 224 TYR A C 1
ATOM 1350 O O . TYR A 1 224 ? 5.975 83.128 6.444 1.00 36.55 224 TYR A O 1
ATOM 1359 N N . SER A 1 225 ? 8.069 83.649 7.077 1.00 35.63 225 SER A N 1
ATOM 1360 C CA . SER A 1 225 ? 7.651 84.851 7.784 1.00 35.99 225 SER A CA 1
ATOM 1361 C C . SER A 1 225 ? 8.842 85.747 7.838 1.00 34.46 225 SER A C 1
ATOM 1362 O O . SER A 1 225 ? 9.963 85.282 7.995 1.00 33.62 225 SER A O 1
ATOM 1365 N N . SER A 1 226 ? 8.608 87.049 7.758 1.00 34.41 226 SER A N 1
ATOM 1366 C CA . SER A 1 226 ? 9.745 87.937 7.805 1.00 33.68 226 SER A CA 1
ATOM 1367 C C . SER A 1 226 ? 10.539 87.743 9.094 1.00 31.14 226 SER A C 1
ATOM 1368 O O . SER A 1 226 ? 11.731 87.806 9.020 1.00 29.00 226 SER A O 1
ATOM 1371 N N . ALA A 1 227 ? 9.902 87.521 10.245 1.00 30.64 227 ALA A N 1
ATOM 1372 C CA . ALA A 1 227 ? 10.661 87.373 11.476 1.00 31.32 227 ALA A CA 1
ATOM 1373 C C . ALA A 1 227 ? 11.562 86.161 11.403 1.00 30.78 227 ALA A C 1
ATOM 1374 O O . ALA A 1 227 ? 12.685 86.176 11.929 1.00 30.16 227 ALA A O 1
ATOM 1376 N N . ARG A 1 228 ? 11.071 85.074 10.798 1.00 32.04 228 ARG A N 1
ATOM 1377 C CA . ARG A 1 228 ? 11.889 83.838 10.784 1.00 32.27 228 ARG A CA 1
ATOM 1378 C C . ARG A 1 228 ? 13.008 83.961 9.743 1.00 32.20 228 ARG A C 1
ATOM 1379 O O . ARG A 1 228 ? 14.145 83.550 10.003 1.00 31.89 228 ARG A O 1
ATOM 1387 N N . TRP A 1 229 ? 12.693 84.559 8.591 1.00 31.77 229 TRP A N 1
ATOM 1388 C CA . TRP A 1 229 ? 13.745 84.836 7.606 1.00 30.94 229 TRP A CA 1
ATOM 1389 C C . TRP A 1 229 ? 14.822 85.742 8.232 1.00 29.66 229 TRP A C 1
ATOM 1390 O O . TRP A 1 229 ? 16.005 85.413 8.208 1.00 28.51 229 TRP A O 1
ATOM 1401 N N . ASP A 1 230 ? 14.428 86.854 8.855 1.00 30.77 230 ASP A N 1
ATOM 1402 C CA . ASP A 1 230 ? 15.472 87.757 9.464 1.00 31.03 230 ASP A CA 1
ATOM 1403 C C . ASP A 1 230 ? 16.330 87.014 10.490 1.00 30.27 230 ASP A C 1
ATOM 1404 O O . ASP A 1 230 ? 17.527 87.250 10.612 1.00 28.83 230 ASP A O 1
ATOM 1409 N N . GLN A 1 231 ? 15.694 86.153 11.244 1.00 31.23 231 GLN A N 1
ATOM 1410 C CA . GLN A 1 231 ? 16.407 85.318 12.224 1.00 33.05 231 GLN A CA 1
ATOM 1411 C C . GLN A 1 231 ? 17.455 84.388 11.577 1.00 31.96 231 GLN A C 1
ATOM 1412 O O . GLN A 1 231 ? 18.584 84.273 12.062 1.00 32.57 231 GLN A O 1
ATOM 1418 N N . ALA A 1 232 ? 17.054 83.708 10.481 1.00 33.53 232 ALA A N 1
ATOM 1419 C CA . ALA A 1 232 ? 17.957 82.839 9.712 1.00 31.88 232 ALA A CA 1
ATOM 1420 C C . ALA A 1 232 ? 19.118 83.669 9.127 1.00 31.34 232 ALA A C 1
ATOM 1421 O O . ALA A 1 232 ? 20.259 83.244 9.149 1.00 30.04 232 ALA A O 1
ATOM 1423 N N . GLU A 1 233 ? 18.787 84.819 8.537 1.00 30.16 233 GLU A N 1
ATOM 1424 C CA . GLU A 1 233 ? 19.782 85.722 8.014 1.00 29.63 233 GLU A CA 1
ATOM 1425 C C . GLU A 1 233 ? 20.742 86.162 9.133 1.00 29.09 233 GLU A C 1
ATOM 1426 O O . GLU A 1 233 ? 21.939 86.194 8.918 1.00 29.71 233 GLU A O 1
ATOM 1432 N N . THR A 1 234 ? 20.233 86.524 10.299 1.00 28.81 234 THR A N 1
ATOM 1433 C CA . THR A 1 234 ? 21.096 86.889 11.420 1.00 30.05 234 THR A CA 1
ATOM 1434 C C . THR A 1 234 ? 21.981 85.700 11.826 1.00 28.17 234 THR A C 1
ATOM 1435 O O . THR A 1 234 ? 23.165 85.865 12.100 1.00 28.25 234 THR A O 1
ATOM 1439 N N . ASN A 1 235 ? 21.405 84.512 11.860 1.00 27.11 235 ASN A N 1
ATOM 1440 C CA . ASN A 1 235 ? 22.212 83.327 12.195 1.00 26.58 235 ASN A CA 1
ATOM 1441 C C . ASN A 1 235 ? 23.354 83.170 11.194 1.00 25.63 235 ASN A C 1
ATOM 1442 O O . ASN A 1 235 ? 24.479 83.007 11.618 1.00 24.56 235 ASN A O 1
ATOM 1447 N N . PHE A 1 236 ? 23.078 83.243 9.879 1.00 24.76 236 PHE A N 1
ATOM 1448 C CA . PHE A 1 236 ? 24.160 83.010 8.894 1.00 24.10 236 PHE A CA 1
ATOM 1449 C C . PHE A 1 236 ? 25.151 84.152 8.889 1.00 24.47 236 PHE A C 1
ATOM 1450 O O . PHE A 1 236 ? 26.304 83.983 8.579 1.00 24.40 236 PHE A O 1
ATOM 1458 N N . SER A 1 237 ? 24.685 85.336 9.225 1.00 25.13 237 SER A N 1
ATOM 1459 C CA . SER A 1 237 ? 25.611 86.466 9.309 1.00 26.87 237 SER A CA 1
ATOM 1460 C C . SER A 1 237 ? 26.657 86.177 10.408 1.00 25.12 237 SER A C 1
ATOM 1461 O O . SER A 1 237 ? 27.851 86.470 10.274 1.00 24.59 237 SER A O 1
ATOM 1464 N N . LYS A 1 238 ? 26.214 85.554 11.482 1.00 24.82 238 LYS A N 1
ATOM 1465 C CA . LYS A 1 238 ? 27.118 85.309 12.594 1.00 25.45 238 LYS A CA 1
ATOM 1466 C C . LYS A 1 238 ? 28.026 84.109 12.340 1.00 23.59 238 LYS A C 1
ATOM 1467 O O . LYS A 1 238 ? 29.155 84.067 12.809 1.00 22.13 238 LYS A O 1
ATOM 1473 N N . ILE A 1 239 ? 27.503 83.128 11.597 1.00 21.88 239 ILE A N 1
ATOM 1474 C CA . ILE A 1 239 ? 28.283 81.954 11.199 1.00 22.07 239 ILE A CA 1
ATOM 1475 C C . ILE A 1 239 ? 29.402 82.436 10.234 1.00 22.12 239 ILE A C 1
ATOM 1476 O O . ILE A 1 239 ? 30.580 82.071 10.367 1.00 20.75 239 ILE A O 1
ATOM 1481 N N . LYS A 1 240 ? 29.004 83.300 9.267 1.00 22.35 240 LYS A N 1
ATOM 1482 C CA . LYS A 1 240 ? 29.944 83.858 8.332 1.00 22.81 240 LYS A CA 1
ATOM 1483 C C . LYS A 1 240 ? 30.983 84.662 9.095 1.00 23.97 240 LYS A C 1
ATOM 1484 O O . LYS A 1 240 ? 32.199 84.565 8.805 1.00 23.80 240 LYS A O 1
ATOM 1490 N N . ASP A 1 241 ? 30.538 85.464 10.047 1.00 23.02 241 ASP A N 1
ATOM 1491 C CA . ASP A 1 241 ? 31.494 86.325 10.766 1.00 23.34 241 ASP A CA 1
ATOM 1492 C C . ASP A 1 241 ? 32.441 85.390 11.578 1.00 23.15 241 ASP A C 1
ATOM 1493 O O . ASP A 1 241 ? 33.607 85.698 11.742 1.00 25.00 241 ASP A O 1
ATOM 1498 N N . ALA A 1 242 ? 31.985 84.254 12.056 1.00 22.47 242 ALA A N 1
ATOM 1499 C CA . ALA A 1 242 ? 32.925 83.396 12.829 1.00 21.16 242 ALA A CA 1
ATOM 1500 C C . ALA A 1 242 ? 33.943 82.770 11.852 1.00 23.10 242 ALA A C 1
ATOM 1501 O O . ALA A 1 242 ? 35.161 82.659 12.154 1.00 23.23 242 ALA A O 1
ATOM 1503 N N . ILE A 1 243 ? 33.448 82.335 10.672 1.00 23.28 243 ILE A N 1
ATOM 1504 C CA . ILE A 1 243 ? 34.318 81.695 9.673 1.00 22.68 243 ILE A CA 1
ATOM 1505 C C . ILE A 1 243 ? 35.412 82.727 9.296 1.00 23.99 243 ILE A C 1
ATOM 1506 O O . ILE A 1 243 ? 36.630 82.411 9.390 1.00 23.67 243 ILE A O 1
ATOM 1511 N N . ASP A 1 244 ? 34.995 83.942 8.979 1.00 24.20 244 ASP A N 1
ATOM 1512 C CA . ASP A 1 244 ? 35.886 85.026 8.526 1.00 27.01 244 ASP A CA 1
ATOM 1513 C C . ASP A 1 244 ? 36.809 85.632 9.601 1.00 28.03 244 ASP A C 1
ATOM 1514 O O . ASP A 1 244 ? 37.968 85.990 9.316 1.00 28.84 244 ASP A O 1
ATOM 1519 N N . ASN A 1 245 ? 36.309 85.803 10.822 1.00 27.75 245 ASN A N 1
ATOM 1520 C CA . ASN A 1 245 ? 36.877 86.806 11.712 1.00 27.58 245 ASN A CA 1
ATOM 1521 C C . ASN A 1 245 ? 37.172 86.361 13.108 1.00 26.77 245 ASN A C 1
ATOM 1522 O O . ASN A 1 245 ? 37.667 87.178 13.890 1.00 27.83 245 ASN A O 1
ATOM 1527 N N . LYS A 1 246 ? 36.811 85.134 13.472 1.00 25.69 246 LYS A N 1
ATOM 1528 C CA . LYS A 1 246 ? 36.961 84.763 14.852 1.00 23.00 246 LYS A CA 1
ATOM 1529 C C . LYS A 1 246 ? 38.135 83.777 15.033 1.00 22.51 246 LYS A C 1
ATOM 1530 O O . LYS A 1 246 ? 38.554 83.112 14.100 1.00 22.13 246 LYS A O 1
ATOM 1536 N N . PRO A 1 247 ? 38.638 83.641 16.239 1.00 22.24 247 PRO A N 1
ATOM 1537 C CA . PRO A 1 247 ? 39.697 82.645 16.511 1.00 21.32 247 PRO A CA 1
ATOM 1538 C C . PRO A 1 247 ? 39.104 81.242 16.666 1.00 21.57 247 PRO A C 1
ATOM 1539 O O . PRO A 1 247 ? 38.615 80.867 17.752 1.00 21.38 247 PRO A O 1
ATOM 1543 N N . LEU A 1 248 ? 39.172 80.463 15.591 1.00 20.33 248 LEU A N 1
ATOM 1544 C CA . LEU A 1 248 ? 38.684 79.111 15.546 1.00 19.48 248 LEU A CA 1
ATOM 1545 C C . LEU A 1 248 ? 39.771 78.144 16.047 1.00 19.28 248 LEU A C 1
ATOM 1546 O O . LEU A 1 248 ? 40.957 78.403 15.908 1.00 20.09 248 LEU A O 1
ATOM 1551 N N . THR A 1 249 ? 39.343 77.017 16.585 1.00 19.00 249 THR A N 1
ATOM 1552 C CA . THR A 1 249 ? 40.215 75.974 17.058 1.00 19.17 249 THR A CA 1
ATOM 1553 C C . THR A 1 249 ? 39.546 74.657 16.593 1.00 20.00 249 THR A C 1
ATOM 1554 O O . THR A 1 249 ? 38.359 74.493 16.790 1.00 20.80 249 THR A O 1
ATOM 1558 N N . PHE A 1 250 ? 40.316 73.789 15.927 1.00 20.19 250 PHE A N 1
ATOM 1559 C CA . PHE A 1 250 ? 39.929 72.432 15.546 1.00 19.28 250 PHE A CA 1
ATOM 1560 C C . PHE A 1 250 ? 40.762 71.466 16.286 1.00 18.48 250 PHE A C 1
ATOM 1561 O O . PHE A 1 250 ? 41.970 71.676 16.495 1.00 19.86 250 PHE A O 1
ATOM 1569 N N . ASP A 1 251 ? 40.109 70.395 16.747 1.00 18.90 251 ASP A N 1
ATOM 1570 C CA . ASP A 1 251 ? 40.801 69.385 17.556 1.00 18.96 251 ASP A CA 1
ATOM 1571 C C . ASP A 1 251 ? 40.554 68.071 16.885 1.00 20.70 251 ASP A C 1
ATOM 1572 O O . ASP A 1 251 ? 39.443 67.818 16.447 1.00 21.64 251 ASP A O 1
ATOM 1577 N N . CYS A 1 252 ? 41.588 67.233 16.774 1.00 22.30 252 CYS A N 1
ATOM 1578 C CA . CYS A 1 252 ? 41.513 65.972 16.018 1.00 23.25 252 CYS A CA 1
ATOM 1579 C C . CYS A 1 252 ? 41.583 64.734 16.944 1.00 23.38 252 CYS A C 1
ATOM 1580 O O . CYS A 1 252 ? 41.817 63.658 16.444 1.00 23.63 252 CYS A O 1
ATOM 1583 N N . SER A 1 253 ? 41.378 64.881 18.276 1.00 22.30 253 SER A N 1
ATOM 1584 C CA . SER A 1 253 ? 41.628 63.760 19.162 1.00 22.82 253 SER A CA 1
ATOM 1585 C C . SER A 1 253 ? 40.434 62.776 19.128 1.00 23.40 253 SER A C 1
ATOM 1586 O O . SER A 1 253 ? 40.567 61.629 19.480 1.00 24.56 253 SER A O 1
ATOM 1589 N N . CYS A 1 254 ? 39.263 63.235 18.749 1.00 22.66 254 CYS A N 1
ATOM 1590 C CA . CYS A 1 254 ? 38.084 62.395 18.873 1.00 23.15 254 CYS A CA 1
ATOM 1591 C C . CYS A 1 254 ? 38.064 61.198 17.884 1.00 23.26 254 CYS A C 1
ATOM 1592 O O . CYS A 1 254 ? 38.088 61.369 16.659 1.00 21.50 254 CYS A O 1
ATOM 1595 N N . LYS A 1 255 ? 37.925 60.004 18.433 1.00 24.29 255 LYS A N 1
ATOM 1596 C CA . LYS A 1 255 ? 37.831 58.778 17.636 1.00 26.41 255 LYS A CA 1
ATOM 1597 C C . LYS A 1 255 ? 36.426 58.140 17.544 1.00 26.63 255 LYS A C 1
ATOM 1598 O O . LYS A 1 255 ? 36.289 57.007 17.093 1.00 25.77 255 LYS A O 1
ATOM 1604 N N . GLN A 1 256 ? 35.392 58.868 17.935 1.00 24.90 256 GLN A N 1
ATOM 1605 C CA . GLN A 1 256 ? 34.057 58.304 17.955 1.00 24.48 256 GLN A CA 1
ATOM 1606 C C . GLN A 1 256 ? 33.569 58.225 16.519 1.00 23.93 256 GLN A C 1
ATOM 1607 O O . GLN A 1 256 ? 34.123 58.902 15.683 1.00 23.20 256 GLN A O 1
ATOM 1613 N N . SER A 1 257 ? 32.505 57.475 16.225 1.00 23.25 257 SER A N 1
ATOM 1614 C CA . SER A 1 257 ? 32.133 57.312 14.831 1.00 24.48 257 SER A CA 1
ATOM 1615 C C . SER A 1 257 ? 31.279 58.440 14.198 1.00 25.67 257 SER A C 1
ATOM 1616 O O . SER A 1 257 ? 31.075 58.447 12.947 1.00 28.30 257 SER A O 1
ATOM 1619 N N . TYR A 1 258 ? 30.809 59.407 14.992 1.00 22.76 258 TYR A N 1
ATOM 1620 C CA . TYR A 1 258 ? 29.999 60.522 14.473 1.00 23.80 258 TYR A CA 1
ATOM 1621 C C . TYR A 1 258 ? 30.873 61.645 13.842 1.00 21.56 258 TYR A C 1
ATOM 1622 O O . TYR A 1 258 ? 32.058 61.405 13.638 1.00 20.99 258 TYR A O 1
ATOM 1631 N N . PHE A 1 259 ? 30.308 62.819 13.479 1.00 20.33 259 PHE A N 1
ATOM 1632 C CA . PHE A 1 259 ? 31.089 63.775 12.700 1.00 19.81 259 PHE A CA 1
ATOM 1633 C C . PHE A 1 259 ? 31.949 64.710 13.566 1.00 19.13 259 PHE A C 1
ATOM 1634 O O . PHE A 1 259 ? 33.057 65.034 13.207 1.00 20.03 259 PHE A O 1
ATOM 1642 N N . ALA A 1 260 ? 31.421 65.203 14.678 1.00 19.22 260 ALA A N 1
ATOM 1643 C CA . ALA A 1 260 ? 32.056 66.354 15.365 1.00 19.08 260 ALA A CA 1
ATOM 1644 C C . ALA A 1 260 ? 31.232 66.676 16.635 1.00 19.03 260 ALA A C 1
ATOM 1645 O O . ALA A 1 260 ? 30.077 66.224 16.768 1.00 19.19 260 ALA A O 1
ATOM 1647 N N . TYR A 1 261 ? 31.788 67.462 17.560 1.00 18.09 261 TYR A N 1
ATOM 1648 C CA . TYR A 1 261 ? 30.947 67.991 18.647 1.00 17.92 261 TYR A CA 1
ATOM 1649 C C . TYR A 1 261 ? 31.550 69.292 19.128 1.00 20.02 261 TYR A C 1
ATOM 1650 O O . TYR A 1 261 ? 32.714 69.521 18.868 1.00 18.26 261 TYR A O 1
ATOM 1659 N N . VAL A 1 262 ? 30.742 70.146 19.790 1.00 19.92 262 VAL A N 1
ATOM 1660 C CA . VAL A 1 262 ? 31.253 71.351 20.457 1.00 20.00 262 VAL A CA 1
ATOM 1661 C C . VAL A 1 262 ? 30.584 71.418 21.825 1.00 20.65 262 VAL A C 1
ATOM 1662 O O . VAL A 1 262 ? 29.569 70.760 22.025 1.00 19.35 262 VAL A O 1
ATOM 1666 N N . TYR A 1 263 ? 31.185 72.194 22.741 1.00 20.33 263 TYR A N 1
ATOM 1667 C CA . TYR A 1 263 ? 30.489 72.685 23.896 1.00 19.52 263 TYR A CA 1
ATOM 1668 C C . TYR A 1 263 ? 29.994 74.110 23.532 1.00 20.18 263 TYR A C 1
ATOM 1669 O O . TYR A 1 263 ? 30.817 75.016 23.201 1.00 19.14 263 TYR A O 1
ATOM 1678 N N . PRO A 1 264 ? 28.677 74.352 23.655 1.00 22.20 264 PRO A N 1
ATOM 1679 C CA . PRO A 1 264 ? 28.189 75.680 23.108 1.00 20.63 264 PRO A CA 1
ATOM 1680 C C . PRO A 1 264 ? 28.682 76.866 23.890 1.00 21.27 264 PRO A C 1
ATOM 1681 O O . PRO A 1 264 ? 28.704 77.955 23.347 1.00 18.50 264 PRO A O 1
ATOM 1685 N N . ASP A 1 265 ? 29.117 76.637 25.146 1.00 19.87 265 ASP A N 1
ATOM 1686 C CA . ASP A 1 265 ? 29.717 77.685 25.933 1.00 21.38 265 ASP A CA 1
ATOM 1687 C C . ASP A 1 265 ? 31.239 77.712 25.830 1.00 22.11 265 ASP A C 1
ATOM 1688 O O . ASP A 1 265 ? 31.881 78.451 26.628 1.00 22.48 265 ASP A O 1
ATOM 1693 N N . GLN A 1 266 ? 31.845 76.917 24.892 1.00 21.12 266 GLN A N 1
ATOM 1694 C CA . GLN A 1 266 ? 33.294 76.959 24.730 1.00 19.97 266 GLN A CA 1
ATOM 1695 C C . GLN A 1 266 ? 33.697 77.292 23.288 1.00 20.77 266 GLN A C 1
ATOM 1696 O O . GLN A 1 266 ? 34.377 76.464 22.654 1.00 22.60 266 GLN A O 1
ATOM 1702 N N . PRO A 1 267 ? 33.347 78.518 22.796 1.00 21.12 267 PRO A N 1
ATOM 1703 C CA . PRO A 1 267 ? 33.733 78.967 21.476 1.00 20.23 267 PRO A CA 1
ATOM 1704 C C . PRO A 1 267 ? 35.267 79.218 21.388 1.00 20.50 267 PRO A C 1
ATOM 1705 O O . PRO A 1 267 ? 35.914 79.597 22.379 1.00 21.47 267 PRO A O 1
ATOM 1709 N N . TYR A 1 268 ? 35.862 78.981 20.228 1.00 19.23 268 TYR A N 1
ATOM 1710 C CA . TYR A 1 268 ? 35.223 78.396 19.017 1.00 19.26 268 TYR A CA 1
ATOM 1711 C C . TYR A 1 268 ? 35.919 77.064 18.678 1.00 17.74 268 TYR A C 1
ATOM 1712 O O . TYR A 1 268 ? 36.431 76.906 17.564 1.00 19.10 268 TYR A O 1
ATOM 1721 N N . LYS A 1 269 ? 35.976 76.145 19.640 1.00 17.56 269 LYS A N 1
ATOM 1722 C CA . LYS A 1 269 ? 36.725 74.936 19.491 1.00 16.32 269 LYS A CA 1
ATOM 1723 C C . LYS A 1 269 ? 35.785 73.806 18.956 1.00 17.67 269 LYS A C 1
ATOM 1724 O O . LYS A 1 269 ? 34.813 73.474 19.596 1.00 19.04 269 LYS A O 1
ATOM 1730 N N . VAL A 1 270 ? 36.054 73.299 17.771 1.00 17.82 270 VAL A N 1
ATOM 1731 C CA . VAL A 1 270 ? 35.259 72.231 17.184 1.00 18.21 270 VAL A CA 1
ATOM 1732 C C . VAL A 1 270 ? 36.097 70.941 17.255 1.00 19.16 270 VAL A C 1
ATOM 1733 O O . VAL A 1 270 ? 37.253 70.929 16.769 1.00 19.25 270 VAL A O 1
ATOM 1737 N N . TYR A 1 271 ? 35.534 69.888 17.856 1.00 19.17 271 TYR A N 1
ATOM 1738 C CA . TYR A 1 271 ? 36.205 68.571 17.882 1.00 19.42 271 TYR A CA 1
ATOM 1739 C C . TYR A 1 271 ? 35.726 67.743 16.650 1.00 21.02 271 TYR A C 1
ATOM 1740 O O . TYR A 1 271 ? 34.535 67.434 16.569 1.00 20.98 271 TYR A O 1
ATOM 1749 N N . LEU A 1 272 ? 36.639 67.339 15.750 1.00 20.01 272 LEU A N 1
ATOM 1750 C CA . LEU A 1 272 ? 36.277 66.473 14.580 1.00 21.38 272 LEU A CA 1
ATOM 1751 C C . LEU A 1 272 ? 36.434 65.040 14.993 1.00 21.99 272 LEU A C 1
ATOM 1752 O O . LEU A 1 272 ? 37.360 64.710 15.735 1.00 20.30 272 LEU A O 1
ATOM 1757 N N . CYS A 1 273 ? 35.466 64.225 14.575 1.00 20.75 273 CYS A N 1
ATOM 1758 C CA . CYS A 1 273 ? 35.458 62.870 14.831 1.00 21.66 273 CYS A CA 1
ATOM 1759 C C . CYS A 1 273 ? 35.518 62.087 13.483 1.00 23.88 273 CYS A C 1
ATOM 1760 O O . CYS A 1 273 ? 35.655 62.683 12.390 1.00 22.90 273 CYS A O 1
ATOM 1763 N N . LYS A 1 274 ? 35.501 60.759 13.569 1.00 25.23 274 LYS A N 1
ATOM 1764 C CA . LYS A 1 274 ? 35.748 59.926 12.406 1.00 27.08 274 LYS A CA 1
ATOM 1765 C C . LYS A 1 274 ? 34.921 60.249 11.157 1.00 26.93 274 LYS A C 1
ATOM 1766 O O . LYS A 1 274 ? 35.462 60.179 10.043 1.00 26.11 274 LYS A O 1
ATOM 1772 N N . SER A 1 275 ? 33.642 60.578 11.322 1.00 25.36 275 SER A N 1
ATOM 1773 C CA . SER A 1 275 ? 32.817 60.810 10.121 1.00 26.47 275 SER A CA 1
ATOM 1774 C C . SER A 1 275 ? 33.128 62.121 9.447 1.00 24.71 275 SER A C 1
ATOM 1775 O O . SER A 1 275 ? 32.759 62.302 8.271 1.00 24.90 275 SER A O 1
ATOM 1778 N N . PHE A 1 276 ? 33.854 63.000 10.150 1.00 22.49 276 PHE A N 1
ATOM 1779 C CA . PHE A 1 276 ? 34.302 64.216 9.479 1.00 22.55 276 PHE A CA 1
ATOM 1780 C C . PHE A 1 276 ? 35.298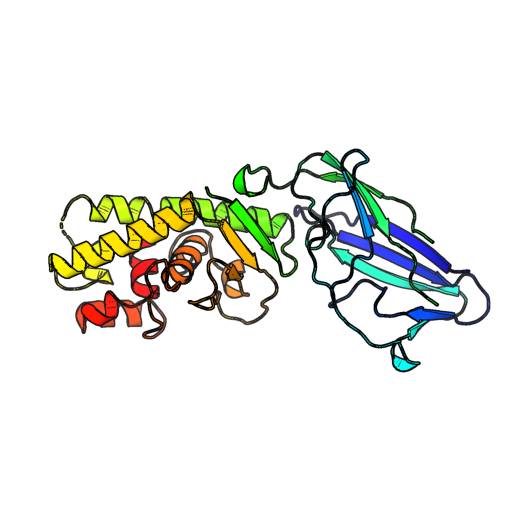 63.826 8.363 1.00 21.95 276 PHE A C 1
ATOM 1781 O O . PHE A 1 276 ? 35.195 64.302 7.239 1.00 21.86 276 PHE A O 1
ATOM 1789 N N . TRP A 1 277 ? 36.240 62.963 8.694 1.00 20.82 277 TRP A N 1
ATOM 1790 C CA . TRP A 1 277 ? 37.318 62.569 7.770 1.00 20.77 277 TRP A CA 1
ATOM 1791 C C . TRP A 1 277 ? 36.794 61.708 6.601 1.00 22.46 277 TRP A C 1
ATOM 1792 O O . TRP A 1 277 ? 37.334 61.765 5.478 1.00 21.59 277 TRP A O 1
ATOM 1803 N N . THR A 1 278 ? 35.756 60.907 6.865 1.00 21.68 278 THR A N 1
ATOM 1804 C CA . THR A 1 278 ? 35.192 60.110 5.769 1.00 24.31 278 THR A CA 1
ATOM 1805 C C . THR A 1 278 ? 34.236 60.927 4.909 1.00 24.33 278 THR A C 1
ATOM 1806 O O . THR A 1 278 ? 33.779 60.443 3.881 1.00 26.54 278 THR A O 1
ATOM 1810 N N . ALA A 1 279 ? 33.887 62.137 5.336 1.00 24.04 279 ALA A N 1
ATOM 1811 C CA . ALA A 1 279 ? 32.882 62.890 4.587 1.00 24.58 279 ALA A CA 1
ATOM 1812 C C . ALA A 1 279 ? 33.571 63.584 3.401 1.00 24.61 279 ALA A C 1
ATOM 1813 O O . ALA A 1 279 ? 34.765 63.930 3.503 1.00 23.11 279 ALA A O 1
ATOM 1815 N N . PRO A 1 280 ? 32.823 63.829 2.320 1.00 25.55 280 PRO A N 1
ATOM 1816 C CA . PRO A 1 280 ? 33.308 64.658 1.216 1.00 25.72 280 PRO A CA 1
ATOM 1817 C C . PRO A 1 280 ? 33.530 66.087 1.683 1.00 24.59 280 PRO A C 1
ATOM 1818 O O . PRO A 1 280 ? 32.916 66.502 2.659 1.00 23.95 280 PRO A O 1
ATOM 1822 N N . VAL A 1 281 ? 34.403 66.831 1.000 1.00 24.14 281 VAL A N 1
ATOM 1823 C CA . VAL A 1 281 ? 34.673 68.206 1.417 1.00 23.55 281 VAL A CA 1
ATOM 1824 C C . VAL A 1 281 ? 33.378 69.052 1.266 1.00 23.34 281 VAL A C 1
ATOM 1825 O O . VAL A 1 281 ? 32.999 69.770 2.189 1.00 22.01 281 VAL A O 1
ATOM 1829 N N . THR A 1 282 ? 32.685 68.880 0.155 1.00 20.58 282 THR A N 1
ATOM 1830 C CA . THR A 1 282 ? 31.425 69.589 -0.032 1.00 25.13 282 THR A CA 1
ATOM 1831 C C . THR A 1 282 ? 30.308 68.603 -0.448 1.00 25.86 282 THR A C 1
ATOM 1832 O O . THR A 1 282 ? 30.601 67.473 -0.835 1.00 25.69 282 THR A O 1
ATOM 1836 N N . GLY A 1 283 ? 29.066 69.088 -0.391 1.00 26.17 283 GLY A N 1
ATOM 1837 C CA . GLY A 1 283 ? 27.840 68.314 -0.735 1.00 29.00 283 GLY A CA 1
ATOM 1838 C C . GLY A 1 283 ? 27.128 68.008 0.585 1.00 28.47 283 GLY A C 1
ATOM 1839 O O . GLY A 1 283 ? 27.434 68.645 1.648 1.00 29.12 283 GLY A O 1
ATOM 1840 N N . SER A 1 284 ? 26.279 66.984 0.568 1.00 27.57 284 SER A N 1
ATOM 1841 C CA . SER A 1 284 ? 25.463 66.565 1.735 1.00 27.38 284 SER A CA 1
ATOM 1842 C C . SER A 1 284 ? 26.244 65.951 2.885 1.00 26.61 284 SER A C 1
ATOM 1843 O O . SER A 1 284 ? 27.057 65.056 2.676 1.00 26.60 284 SER A O 1
ATOM 1846 N N . ASP A 1 285 ? 26.023 66.458 4.095 1.00 26.15 285 ASP A N 1
ATOM 1847 C CA . ASP A 1 285 ? 26.753 65.930 5.236 1.00 25.86 285 ASP A CA 1
ATOM 1848 C C . ASP A 1 285 ? 28.251 65.970 4.992 1.00 25.25 285 ASP A C 1
ATOM 1849 O O . ASP A 1 285 ? 28.979 65.000 5.235 1.00 24.68 285 ASP A O 1
ATOM 1854 N N . SER A 1 286 ? 28.724 67.147 4.595 1.00 24.13 286 SER A N 1
ATOM 1855 C CA . SER A 1 286 ? 30.064 67.279 4.084 1.00 23.39 286 SER A CA 1
ATOM 1856 C C . SER A 1 286 ? 30.858 67.928 5.177 1.00 22.72 286 SER A C 1
ATOM 1857 O O . SER A 1 286 ? 30.296 68.321 6.195 1.00 22.05 286 SER A O 1
ATOM 1860 N N . ARG A 1 287 ? 32.170 68.022 4.967 1.00 22.29 287 ARG A N 1
ATOM 1861 C CA . ARG A 1 287 ? 33.059 68.685 5.897 1.00 20.35 287 ARG A CA 1
ATOM 1862 C C . ARG A 1 287 ? 32.675 70.137 6.050 1.00 20.69 287 ARG A C 1
ATOM 1863 O O . ARG A 1 287 ? 32.666 70.683 7.161 1.00 20.93 287 ARG A O 1
ATOM 1871 N N . ALA A 1 288 ? 32.408 70.765 4.916 1.00 21.08 288 ALA A N 1
ATOM 1872 C CA . ALA A 1 288 ? 32.109 72.190 4.881 1.00 22.89 288 ALA A CA 1
ATOM 1873 C C . ALA A 1 288 ? 30.822 72.349 5.689 1.00 21.37 288 ALA A C 1
ATOM 1874 O O . ALA A 1 288 ? 30.748 73.211 6.555 1.00 21.83 288 ALA A O 1
ATOM 1876 N N . GLY A 1 289 ? 29.815 71.541 5.345 1.00 21.09 289 GLY A N 1
ATOM 1877 C CA . GLY A 1 289 ? 28.541 71.576 6.058 1.00 22.12 289 GLY A CA 1
ATOM 1878 C C . GLY A 1 289 ? 28.651 71.274 7.574 1.00 20.82 289 GLY A C 1
ATOM 1879 O O . GLY A 1 289 ? 27.878 71.777 8.368 1.00 21.67 289 GLY A O 1
ATOM 1880 N N . THR A 1 290 ? 29.524 70.365 7.947 1.00 18.62 290 THR A N 1
ATOM 1881 C CA . THR A 1 290 ? 29.780 70.093 9.353 1.00 18.23 290 THR A CA 1
ATOM 1882 C C . THR A 1 290 ? 30.284 71.299 10.101 1.00 19.03 290 THR A C 1
ATOM 1883 O O . THR A 1 290 ? 29.926 71.532 11.276 1.00 20.75 290 THR A O 1
ATOM 1887 N N . ILE A 1 291 ? 31.169 72.056 9.472 1.00 19.30 291 ILE A N 1
ATOM 1888 C CA . ILE A 1 291 ? 31.673 73.255 10.128 1.00 19.48 291 ILE A CA 1
ATOM 1889 C C . ILE A 1 291 ? 30.533 74.290 10.359 1.00 19.87 291 ILE A C 1
ATOM 1890 O O . ILE A 1 291 ? 30.449 74.946 11.400 1.00 19.43 291 ILE A O 1
ATOM 1895 N N . VAL A 1 292 ? 29.656 74.432 9.375 1.00 19.31 292 VAL A N 1
ATOM 1896 C CA . VAL A 1 292 ? 28.530 75.333 9.524 1.00 19.27 292 VAL A CA 1
ATOM 1897 C C . VAL A 1 292 ? 27.626 74.816 10.695 1.00 20.73 292 VAL A C 1
ATOM 1898 O O . VAL A 1 292 ? 27.225 75.623 11.574 1.00 22.72 292 VAL A O 1
ATOM 1902 N N . HIS A 1 293 ? 27.349 73.506 10.703 1.00 20.20 293 HIS A N 1
ATOM 1903 C CA . HIS A 1 293 ? 26.547 72.879 11.759 1.00 19.82 293 HIS A CA 1
ATOM 1904 C C . HIS A 1 293 ? 27.112 73.254 13.147 1.00 20.84 293 HIS A C 1
ATOM 1905 O O . HIS A 1 293 ? 26.392 73.767 14.032 1.00 20.18 293 HIS A O 1
ATOM 1912 N N . GLN A 1 294 ? 28.363 72.888 13.338 1.00 20.25 294 GLN A N 1
ATOM 1913 C CA . GLN A 1 294 ? 29.017 73.018 14.659 1.00 20.40 294 GLN A CA 1
ATOM 1914 C C . GLN A 1 294 ? 29.144 74.472 15.126 1.00 20.91 294 GLN A C 1
ATOM 1915 O O . GLN A 1 294 ? 28.823 74.807 16.294 1.00 20.11 294 GLN A O 1
ATOM 1921 N N . LEU A 1 295 ? 29.584 75.348 14.209 1.00 21.18 295 LEU A N 1
ATOM 1922 C CA . LEU A 1 295 ? 29.678 76.813 14.511 1.00 20.77 295 LEU A CA 1
ATOM 1923 C C . LEU A 1 295 ? 28.299 77.358 14.903 1.00 21.70 295 LEU A C 1
ATOM 1924 O O . LEU A 1 295 ? 28.202 78.133 15.818 1.00 19.96 295 LEU A O 1
ATOM 1929 N N . SER A 1 296 ? 27.231 76.889 14.242 1.00 21.12 296 SER A N 1
ATOM 1930 C CA . SER A 1 296 ? 25.919 77.329 14.605 1.00 21.63 296 SER A CA 1
ATOM 1931 C C . SER A 1 296 ? 25.529 77.019 16.060 1.00 21.77 296 SER A C 1
ATOM 1932 O O . SER A 1 296 ? 24.718 77.740 16.612 1.00 22.12 296 SER A O 1
ATOM 1935 N N . HIS A 1 297 ? 26.128 75.999 16.670 1.00 20.38 297 HIS A N 1
ATOM 1936 C CA . HIS A 1 297 ? 25.744 75.631 18.031 1.00 19.64 297 HIS A CA 1
ATOM 1937 C C . HIS A 1 297 ? 26.237 76.632 19.068 1.00 20.58 297 HIS A C 1
ATOM 1938 O O . HIS A 1 297 ? 25.709 76.667 20.183 1.00 20.77 297 HIS A O 1
ATOM 1945 N N . PHE A 1 298 ? 27.298 77.374 18.764 1.00 19.69 298 PHE A N 1
ATOM 1946 C CA . PHE A 1 298 ? 27.911 78.178 19.844 1.00 21.12 298 PHE A CA 1
ATOM 1947 C C . PHE A 1 298 ? 26.954 79.260 20.300 1.00 23.54 298 PHE A C 1
ATOM 1948 O O . PHE A 1 298 ? 26.260 79.888 19.470 1.00 23.94 298 PHE A O 1
ATOM 1956 N N . ASN A 1 299 ? 26.902 79.472 21.623 1.00 23.82 299 ASN A N 1
ATOM 1957 C CA . ASN A 1 299 ? 25.975 80.473 22.143 1.00 25.24 299 ASN A CA 1
ATOM 1958 C C . ASN A 1 299 ? 26.234 81.849 21.524 1.00 25.37 299 ASN A C 1
ATOM 1959 O O . ASN A 1 299 ? 25.289 82.626 21.325 1.00 27.13 299 ASN A O 1
ATOM 1964 N N . VAL A 1 300 ? 27.500 82.142 21.226 1.00 26.00 300 VAL A N 1
ATOM 1965 C CA . VAL A 1 300 ? 27.882 83.453 20.658 1.00 25.25 300 VAL A CA 1
ATOM 1966 C C . VAL A 1 300 ? 27.738 83.452 19.159 1.00 25.64 300 VAL A C 1
ATOM 1967 O O . VAL A 1 300 ? 28.058 84.435 18.506 1.00 25.84 300 VAL A O 1
ATOM 1971 N N . VAL A 1 301 ? 27.262 82.359 18.583 1.00 24.45 301 VAL A N 1
ATOM 1972 C CA . VAL A 1 301 ? 27.037 82.363 17.108 1.00 22.55 301 VAL A CA 1
ATOM 1973 C C . VAL A 1 301 ? 25.583 82.319 16.799 1.00 23.34 301 VAL A C 1
ATOM 1974 O O . VAL A 1 301 ? 25.024 83.315 16.504 1.00 22.56 301 VAL A O 1
ATOM 1978 N N . ALA A 1 302 ? 24.946 81.166 16.881 1.00 21.80 302 ALA A N 1
ATOM 1979 C CA . ALA A 1 302 ? 23.548 81.107 16.609 1.00 21.82 302 ALA A CA 1
ATOM 1980 C C . ALA A 1 302 ? 22.784 80.312 17.661 1.00 22.18 302 ALA A C 1
ATOM 1981 O O . ALA A 1 302 ? 21.601 80.199 17.559 1.00 21.77 302 ALA A O 1
ATOM 1983 N N . GLY A 1 303 ? 23.459 79.690 18.654 1.00 23.60 303 GLY A N 1
ATOM 1984 C CA . GLY A 1 303 ? 22.757 78.987 19.747 1.00 21.78 303 GLY A CA 1
ATOM 1985 C C . GLY A 1 303 ? 21.833 77.875 19.263 1.00 23.78 303 GLY A C 1
ATOM 1986 O O . GLY A 1 303 ? 20.840 77.575 19.901 1.00 23.22 303 GLY A O 1
ATOM 1987 N N . THR A 1 304 ? 22.127 77.264 18.122 1.00 24.27 304 THR A N 1
ATOM 1988 C CA . THR A 1 304 ? 21.254 76.209 17.647 1.00 23.93 304 THR A CA 1
ATOM 1989 C C . THR A 1 304 ? 21.285 74.985 18.565 1.00 27.06 304 THR A C 1
ATOM 1990 O O . THR A 1 304 ? 22.291 74.648 19.304 1.00 25.69 304 THR A O 1
ATOM 1994 N N . ASP A 1 305 ? 20.167 74.297 18.470 1.00 33.95 305 ASP A N 1
ATOM 1995 C CA . ASP A 1 305 ? 19.989 73.081 19.127 1.00 36.56 305 ASP A CA 1
ATOM 1996 C C . ASP A 1 305 ? 20.195 71.875 18.312 1.00 35.43 305 ASP A C 1
ATOM 1997 O O . ASP A 1 305 ? 20.222 71.875 17.064 1.00 33.98 305 ASP A O 1
ATOM 2002 N N . ASP A 1 306 ? 20.307 70.811 19.073 1.00 36.95 306 ASP A N 1
ATOM 2003 C CA A ASP A 1 306 ? 20.225 69.460 18.636 0.60 37.41 306 ASP A CA 1
ATOM 2004 C CA B ASP A 1 306 ? 20.167 69.504 18.430 0.40 36.89 306 ASP A CA 1
ATOM 2005 C C . ASP A 1 306 ? 18.732 69.017 18.727 1.00 39.50 306 ASP A C 1
ATOM 2006 O O . ASP A 1 306 ? 18.320 68.586 19.828 1.00 41.84 306 ASP A O 1
ATOM 2015 N N . LEU A 1 307 ? 17.946 69.144 17.656 1.00 39.92 307 LEU A N 1
ATOM 2016 C CA . LEU A 1 307 ? 16.514 68.786 17.620 1.00 41.53 307 LEU A CA 1
ATOM 2017 C C . LEU A 1 307 ? 16.308 67.560 16.722 1.00 43.61 307 LEU A C 1
ATOM 2018 O O . LEU A 1 307 ? 15.364 67.489 15.940 1.00 44.38 307 LEU A O 1
ATOM 2023 N N . GLY A 1 308 ? 17.197 66.574 16.874 1.00 45.12 308 GLY A N 1
ATOM 2024 C CA . GLY A 1 308 ? 17.181 65.346 16.051 1.00 45.10 308 GLY A CA 1
ATOM 2025 C C . GLY A 1 308 ? 18.308 65.449 15.021 1.00 42.29 308 GLY A C 1
ATOM 2026 O O . GLY A 1 308 ? 19.100 66.428 15.027 1.00 38.11 308 GLY A O 1
ATOM 2027 N N . TYR A 1 309 ? 18.414 64.433 14.152 1.00 42.31 309 TYR A N 1
ATOM 2028 C CA . TYR A 1 309 ? 19.640 64.217 13.370 1.00 40.73 309 TYR A CA 1
ATOM 2029 C C . TYR A 1 309 ? 19.281 63.837 11.936 1.00 41.30 309 TYR A C 1
ATOM 2030 O O . TYR A 1 309 ? 18.474 62.954 11.748 1.00 44.23 309 TYR A O 1
ATOM 2039 N N . GLY A 1 310 ? 19.856 64.500 10.937 1.00 38.50 310 GLY A N 1
ATOM 2040 C CA . GLY A 1 310 ? 19.605 64.107 9.557 1.00 39.43 310 GLY A CA 1
ATOM 2041 C C . GLY A 1 310 ? 18.641 64.941 8.734 1.00 39.83 310 GLY A C 1
ATOM 2042 O O . GLY A 1 310 ? 17.813 65.737 9.253 1.00 38.33 310 GLY A O 1
ATOM 2043 N N . GLN A 1 311 ? 18.754 64.735 7.432 1.00 41.06 311 GLN A N 1
ATOM 2044 C CA . GLN A 1 311 ? 17.998 65.449 6.411 1.00 43.30 311 GLN A CA 1
ATOM 2045 C C . GLN A 1 311 ? 16.472 65.265 6.537 1.00 45.72 311 GLN A C 1
ATOM 2046 O O . GLN A 1 311 ? 15.730 66.263 6.483 1.00 45.49 311 GLN A O 1
ATOM 2052 N N . ALA A 1 312 ? 15.983 64.015 6.690 1.00 48.01 312 ALA A N 1
ATOM 2053 C CA . ALA A 1 312 ? 14.523 63.801 6.840 1.00 50.11 312 ALA A CA 1
ATOM 2054 C C . ALA A 1 312 ? 14.002 64.421 8.116 1.00 48.00 312 ALA A C 1
ATOM 2055 O O . ALA A 1 312 ? 12.971 65.067 8.094 1.00 49.01 312 ALA A O 1
ATOM 2057 N N . ASN A 1 313 ? 14.711 64.250 9.225 1.00 46.39 313 ASN A N 1
ATOM 2058 C CA . ASN A 1 313 ? 14.389 64.991 10.441 1.00 44.81 313 ASN A CA 1
ATOM 2059 C C . ASN A 1 313 ? 14.223 66.475 10.119 1.00 42.48 313 ASN A C 1
ATOM 2060 O O . ASN A 1 313 ? 13.188 67.060 10.456 1.00 41.30 313 ASN A O 1
ATOM 2065 N N . ALA A 1 314 ? 15.250 67.052 9.473 1.00 40.28 314 ALA A N 1
ATOM 2066 C CA . ALA A 1 314 ? 15.330 68.484 9.179 1.00 39.02 314 ALA A CA 1
ATOM 2067 C C . ALA A 1 314 ? 14.149 68.885 8.301 1.00 40.47 314 ALA A C 1
ATOM 2068 O O . ALA A 1 314 ? 13.458 69.857 8.602 1.00 40.28 314 ALA A O 1
ATOM 2070 N N . ARG A 1 315 ? 13.914 68.132 7.223 1.00 43.42 315 ARG A N 1
ATOM 2071 C CA . ARG A 1 315 ? 12.783 68.444 6.355 1.00 46.38 315 ARG A CA 1
ATOM 2072 C C . ARG A 1 315 ? 11.416 68.410 7.078 1.00 47.94 315 ARG A C 1
ATOM 2073 O O . ARG A 1 315 ? 10.506 69.227 6.791 1.00 48.37 315 ARG A O 1
ATOM 2081 N N . ASN A 1 316 ? 11.276 67.479 8.021 1.00 48.62 316 ASN A N 1
ATOM 2082 C CA . ASN A 1 316 ? 10.015 67.321 8.758 1.00 49.95 316 ASN A CA 1
ATOM 2083 C C . ASN A 1 316 ? 9.801 68.474 9.729 1.00 47.08 316 ASN A C 1
ATOM 2084 O O . ASN A 1 316 ? 8.696 69.007 9.841 1.00 47.10 316 ASN A O 1
ATOM 2089 N N . LEU A 1 317 ? 10.872 68.872 10.405 1.00 43.19 317 LEU A N 1
ATOM 2090 C CA . LEU A 1 317 ? 10.854 70.104 11.191 1.00 41.21 317 LEU A CA 1
ATOM 2091 C C . LEU A 1 317 ? 10.346 71.304 10.391 1.00 40.10 317 LEU A C 1
ATOM 2092 O O . LEU A 1 317 ? 9.416 71.996 10.821 1.00 40.02 317 LEU A O 1
ATOM 2097 N N . ALA A 1 318 ? 10.948 71.535 9.228 1.00 38.92 318 ALA A N 1
ATOM 2098 C CA . ALA A 1 318 ? 10.559 72.654 8.372 1.00 39.67 318 ALA A CA 1
ATOM 2099 C C . ALA A 1 318 ? 9.060 72.642 8.047 1.00 42.43 318 ALA A C 1
ATOM 2100 O O . ALA A 1 318 ? 8.377 73.669 8.189 1.00 42.59 318 ALA A O 1
ATOM 2102 N N . LYS A 1 319 ? 8.566 71.468 7.658 1.00 45.29 319 LYS A N 1
ATOM 2103 C CA . LYS A 1 319 ? 7.177 71.271 7.216 1.00 49.81 319 LYS A CA 1
ATOM 2104 C C . LYS A 1 319 ? 6.253 71.347 8.412 1.00 50.20 319 LYS A C 1
ATOM 2105 O O . LYS A 1 319 ? 5.176 71.913 8.371 1.00 51.12 319 LYS A O 1
ATOM 2111 N N . THR A 1 320 ? 6.755 70.836 9.521 1.00 50.13 320 THR A N 1
ATOM 2112 C CA . THR A 1 320 ? 5.980 70.610 10.723 1.00 51.65 320 THR A CA 1
ATOM 2113 C C . THR A 1 320 ? 5.980 71.758 11.746 1.00 49.70 320 THR A C 1
ATOM 2114 O O . THR A 1 320 ? 4.957 72.057 12.359 1.00 50.23 320 THR A O 1
ATOM 2118 N N . ASP A 1 321 ? 7.106 72.445 11.877 1.00 46.59 321 ASP A N 1
ATOM 2119 C CA . ASP A 1 321 ? 7.326 73.283 13.039 1.00 45.47 321 ASP A CA 1
ATOM 2120 C C . ASP A 1 321 ? 8.497 74.209 12.728 1.00 41.71 321 ASP A C 1
ATOM 2121 O O . ASP A 1 321 ? 9.626 73.988 13.226 1.00 38.55 321 ASP A O 1
ATOM 2126 N N . PRO A 1 322 ? 8.230 75.249 11.901 1.00 40.22 322 PRO A N 1
ATOM 2127 C CA . PRO A 1 322 ? 9.256 76.146 11.394 1.00 37.73 322 PRO A CA 1
ATOM 2128 C C . PRO A 1 322 ? 10.111 76.719 12.497 1.00 35.88 322 PRO A C 1
ATOM 2129 O O . PRO A 1 322 ? 11.268 77.002 12.252 1.00 33.09 322 PRO A O 1
ATOM 2133 N N . VAL A 1 323 ? 9.534 76.927 13.681 1.00 36.64 323 VAL A N 1
ATOM 2134 C CA . VAL A 1 323 ? 10.286 77.559 14.772 1.00 36.78 323 VAL A CA 1
ATOM 2135 C C . VAL A 1 323 ? 11.385 76.608 15.266 1.00 35.73 323 VAL A C 1
ATOM 2136 O O . VAL A 1 323 ? 12.487 77.036 15.625 1.00 35.29 323 VAL A O 1
ATOM 2140 N N . LYS A 1 324 ? 11.081 75.318 15.282 1.00 36.03 324 LYS A N 1
ATOM 2141 C CA . LYS A 1 324 ? 12.083 74.306 15.624 1.00 35.90 324 LYS A CA 1
ATOM 2142 C C . LYS A 1 324 ? 13.160 74.177 14.525 1.00 33.76 324 LYS A C 1
ATOM 2143 O O . LYS A 1 324 ? 14.356 74.007 14.810 1.00 33.17 324 LYS A O 1
ATOM 2149 N N . ALA A 1 325 ? 12.740 74.223 13.265 1.00 32.27 325 ALA A N 1
ATOM 2150 C CA . ALA A 1 325 ? 13.680 74.163 12.160 1.00 30.72 325 ALA A CA 1
ATOM 2151 C C . ALA A 1 325 ? 14.683 75.344 12.303 1.00 29.76 325 ALA A C 1
ATOM 2152 O O . ALA A 1 325 ? 15.887 75.173 12.268 1.00 28.70 325 ALA A O 1
ATOM 2154 N N . LEU A 1 326 ? 14.155 76.541 12.514 1.00 30.52 326 LEU A N 1
ATOM 2155 C CA . LEU A 1 326 ? 14.994 77.738 12.745 1.00 30.86 326 LEU A CA 1
ATOM 2156 C C . LEU A 1 326 ? 15.985 77.615 13.912 1.00 29.84 326 LEU A C 1
ATOM 2157 O O . LEU A 1 326 ? 16.985 78.367 13.993 1.00 30.09 326 LEU A O 1
ATOM 2162 N N A ASN A 1 327 ? 15.698 76.682 14.803 0.80 30.79 327 ASN A N 1
ATOM 2163 N N B ASN A 1 327 ? 15.705 76.699 14.834 0.20 29.86 327 ASN A N 1
ATOM 2164 C CA A ASN A 1 327 ? 16.518 76.443 15.983 0.80 31.49 327 ASN A CA 1
ATOM 2165 C CA B ASN A 1 327 ? 16.585 76.471 15.980 0.20 29.32 327 ASN A CA 1
ATOM 2166 C C A ASN A 1 327 ? 17.361 75.152 15.899 0.80 30.14 327 ASN A C 1
ATOM 2167 C C B ASN A 1 327 ? 17.571 75.323 15.769 0.20 28.27 327 ASN A C 1
ATOM 2168 O O A ASN A 1 327 ? 17.995 74.714 16.905 0.80 30.33 327 ASN A O 1
ATOM 2169 O O B ASN A 1 327 ? 18.500 75.158 16.553 0.20 28.38 327 ASN A O 1
ATOM 2178 N N . ASN A 1 328 ? 17.361 74.526 14.727 1.00 26.83 328 ASN A N 1
ATOM 2179 C CA . ASN A 1 328 ? 18.108 73.281 14.556 1.00 27.34 328 ASN A CA 1
ATOM 2180 C C . ASN A 1 328 ? 19.426 73.419 13.760 1.00 26.10 328 ASN A C 1
ATOM 2181 O O . ASN A 1 328 ? 19.412 73.985 12.648 1.00 26.23 328 ASN A O 1
ATOM 2186 N N . ALA A 1 329 ? 20.554 72.889 14.275 1.00 26.50 329 ALA A N 1
ATOM 2187 C CA . ALA A 1 329 ? 21.868 72.992 13.559 1.00 24.14 329 ALA A CA 1
ATOM 2188 C C . ALA A 1 329 ? 21.754 72.371 12.151 1.00 25.09 329 ALA A C 1
ATOM 2189 O O . ALA A 1 329 ? 22.171 72.981 11.165 1.00 23.13 329 ALA A O 1
ATOM 2191 N N . ASP A 1 330 ? 21.230 71.154 12.065 1.00 23.74 330 ASP A N 1
ATOM 2192 C CA . ASP A 1 330 ? 21.139 70.482 10.747 1.00 26.82 330 ASP A CA 1
ATOM 2193 C C . ASP A 1 330 ? 20.420 71.320 9.673 1.00 25.77 330 ASP A C 1
ATOM 2194 O O . ASP A 1 330 ? 20.840 71.353 8.512 1.00 27.23 330 ASP A O 1
ATOM 2199 N N . ASN A 1 331 ? 19.344 71.996 10.053 1.00 25.73 331 ASN A N 1
ATOM 2200 C CA . ASN A 1 331 ? 18.573 72.766 9.051 1.00 26.38 331 ASN A CA 1
ATOM 2201 C C . ASN A 1 331 ? 19.457 73.869 8.467 1.00 25.87 331 ASN A C 1
ATOM 2202 O O . ASN A 1 331 ? 19.419 74.120 7.290 1.00 26.35 331 ASN A O 1
ATOM 2207 N N . HIS A 1 332 ? 20.302 74.455 9.324 1.00 24.17 332 HIS A N 1
ATOM 2208 C CA . HIS A 1 332 ? 21.284 75.448 8.930 1.00 24.46 332 HIS A CA 1
ATOM 2209 C C . HIS A 1 332 ? 22.329 74.880 7.992 1.00 24.42 332 HIS A C 1
ATOM 2210 O O . HIS A 1 332 ? 22.560 75.442 6.903 1.00 24.04 332 HIS A O 1
ATOM 2217 N N . GLU A 1 333 ? 22.927 73.741 8.392 1.00 24.09 333 GLU A N 1
ATOM 2218 C CA . GLU A 1 333 ? 23.850 73.024 7.514 1.00 22.81 333 GLU A CA 1
ATOM 2219 C C . GLU A 1 333 ? 23.204 72.693 6.161 1.00 24.49 333 GLU A C 1
ATOM 2220 O O . GLU A 1 333 ? 23.817 72.870 5.120 1.00 25.02 333 GLU A O 1
ATOM 2226 N N . TYR A 1 334 ? 22.006 72.144 6.166 1.00 25.36 334 TYR A N 1
ATOM 2227 C CA . TYR A 1 334 ? 21.419 71.706 4.873 1.00 26.34 334 TYR A CA 1
ATOM 2228 C C . TYR A 1 334 ? 21.001 72.871 4.026 1.00 28.53 334 TYR A C 1
ATOM 2229 O O . TYR A 1 334 ? 21.061 72.810 2.777 1.00 29.45 334 TYR A O 1
ATOM 2238 N N . PHE A 1 335 ? 20.607 73.956 4.689 1.00 26.96 335 PHE A N 1
ATOM 2239 C CA . PHE A 1 335 ? 20.283 75.134 3.902 1.00 28.14 335 PHE A CA 1
ATOM 2240 C C . PHE A 1 335 ? 21.571 75.614 3.197 1.00 27.22 335 PHE A C 1
ATOM 2241 O O . PHE A 1 335 ? 21.560 75.893 2.007 1.00 27.12 335 PHE A O 1
ATOM 2249 N N . ALA A 1 336 ? 22.667 75.724 3.939 1.00 24.14 336 ALA A N 1
ATOM 2250 C CA . ALA A 1 336 ? 23.952 76.091 3.328 1.00 24.55 336 ALA A CA 1
ATOM 2251 C C . ALA A 1 336 ? 24.472 75.071 2.265 1.00 25.47 336 ALA A C 1
ATOM 2252 O O . ALA A 1 336 ? 24.921 75.493 1.191 1.00 27.00 336 ALA A O 1
ATOM 2254 N N . GLU A 1 337 ? 24.371 73.768 2.529 1.00 24.01 337 GLU A N 1
ATOM 2255 C CA . GLU A 1 337 ? 24.884 72.771 1.572 1.00 26.68 337 GLU A CA 1
ATOM 2256 C C . GLU A 1 337 ? 24.083 72.807 0.255 1.00 29.07 337 GLU A C 1
ATOM 2257 O O . GLU A 1 337 ? 24.643 72.632 -0.827 1.00 30.80 337 GLU A O 1
ATOM 2263 N N . ASN A 1 338 ? 22.791 73.048 0.376 1.00 29.18 338 ASN A N 1
ATOM 2264 C CA . ASN A 1 338 ? 21.899 73.221 -0.791 1.00 32.93 338 ASN A CA 1
ATOM 2265 C C . ASN A 1 338 ? 22.216 72.186 -1.868 1.00 37.71 338 ASN A C 1
ATOM 2266 O O . ASN A 1 338 ? 22.315 72.488 -3.072 1.00 40.10 338 ASN A O 1
ATOM 2271 N N . THR A 1 339 ? 22.343 70.948 -1.427 1.00 40.55 339 THR A N 1
ATOM 2272 C CA . THR A 1 339 ? 22.784 69.878 -2.291 1.00 47.10 339 THR A CA 1
ATOM 2273 C C . THR A 1 339 ? 21.654 68.891 -2.357 1.00 51.70 339 THR A C 1
ATOM 2274 O O . THR A 1 339 ? 21.465 68.126 -1.384 1.00 51.21 339 THR A O 1
ATOM 2278 N N . PRO A 1 340 ? 20.916 68.877 -3.486 1.00 56.47 340 PRO A N 1
ATOM 2279 C CA . PRO A 1 340 ? 21.098 69.848 -4.616 1.00 58.81 340 PRO A CA 1
ATOM 2280 C C . PRO A 1 340 ? 20.225 71.141 -4.498 1.00 58.53 340 PRO A C 1
ATOM 2281 O O . PRO A 1 340 ? 19.820 71.766 -5.513 1.00 61.84 340 PRO A O 1
#

Radius of gyration: 23.66 Å; Cα contacts (8 Å, |Δi|>4): 656; chains: 1; bounding box: 69×46×45 Å

Organism: NCBI:txid113288

Secondary structure (DSSP, 8-state):
-EEEEEEEPP-SSS--EEEEEEEE-SSS-EEEEGGGSSSSS----EEEEETTEEPPB-S------S--GGGEEEE-TT-EEEEEEE-TTTBT--S-EEEEEEEBPPP--B---EEEEE-----TTT---EEEEES---HHHHHHHHHHHHHHHHHHHHHHHHHH---HHHHHHH-S--HHHHHHHHHHHHHHHHHHHHSEEEEE----SSSSEE--TTSTTEEEE-HHHHHS-SSSTT-HHHHHHHHHHHSTTTT--B----SHHHHHHHHHH-HHHHTTBHHHHHHHHH---

Foldseek 3Di:
DKAWAKAWDDDPFLWTKIKIKIWQQDAAKFWFQQQQDDDDADDDFKQKAFPNHGFDFFADDDDDPDDDPVRIDIAGHGGMDIDMDTPQLGTPPQDWGKMWMWGQGGPSHIHDIDIDTHRHQPDVQPVLHHEAEYQRQGRNNVNLLVLLLVVLLVLLVVLLVQLVVPDVLCCQQQNDDDPVLSVLLNQLSVLLNSCSNRNYAYEYANAADCDAWEDDQADPDYIYGYNVQVVADSAAPPHVSLVSQLHRCCHPSRPVADDPDDDSVSRRCCRHPPSVNSSRHSNSSSCSSRVRD

Nearest PDB structures (foldseek):
  2x3a-assembly1_A-2  TM=1.003E+00  e=5.341E-65  Aeromonas salmonicida subs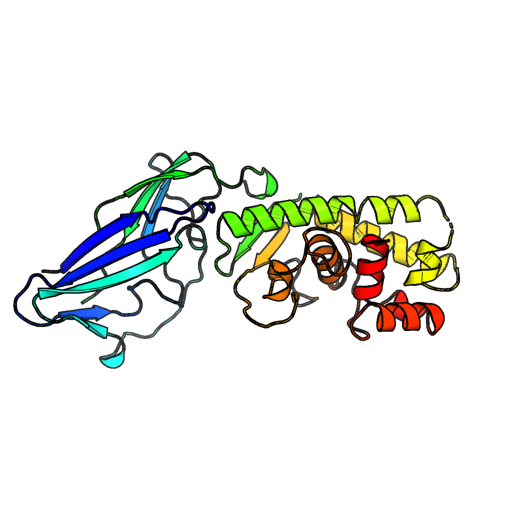p. achromogenes
  2x3b-assembly1_A  TM=9.628E-01  e=5.739E-57  Aeromonas salmonicida subsp. achromogenes
  2x3c-assembly1_A-2  TM=9.947E-01  e=6.028E-54  Aeromonas salmonicida subsp. achromogenes
  2x3b-assembly1_B  TM=9.778E-01  e=1.013E-54  Aeromonas salmonicida subsp. achromogenes
  1ge6-assembly1_A  TM=9.642E-01  e=2.127E-16  Grifola frondosa

Solvent-accessible surface area: 14171 Å² total; per-residue (Å²): 66,38,82,16,93,1,60,70,40,134,49,120,72,60,38,6,59,0,41,0,34,0,30,1,73,22,133,160,71,23,90,0,13,97,54,64,18,15,45,109,80,25,28,59,18,10,76,5,56,80,87,57,100,104,33,64,53,58,20,57,143,82,192,83,80,88,52,75,104,153,32,34,61,97,1,127,45,57,69,60,46,80,33,106,13,43,1,0,5,22,8,42,0,10,48,81,2,76,2,27,0,89,0,67,50,10,47,153,111,80,2,57,36,22,89,26,154,7,105,9,9,102,38,94,59,34,124,130,30,42,6,57,19,34,21,80,2,18,2,33,43,6,40,44,0,8,74,0,0,78,20,0,23,41,30,0,56,79,0,23,73,57,1,75,118,108,65,108,27,4,130,16,15,1,4,64,122,31,63,76,54,14,76,85,0,54,74,12,0,60,93,0,71,46,1,10,59,64,70,73,3,32,1,7,7,59,15,136,99,90,118,75,16,80,19,118,60,100,93,60,28,61,1,30,0,0,105,24,0,57,115,11,75,56,76,20,43,50,0,30,0,0,6,0,0,36,7,2,0,21,0,99,79,9,23,34,10,68,79,57,25,173,26,59,82,46,0,104,80,14,3,176,89,41,28,86,103,0,14,61,1,1,10,0,0,6,5,0,2,15,63,56,164

Sequence (293 aa):
GLDAQLTLVDGSTDDVRVNLTLTNTGDKPIRLLKWQLPGSDDAPLFLVERDGQPVSYEGALIKRAAPTDKDFQLLKAGQSLTVQAEVSGLYYDMSAQGQYSIRYQLPARSESNAITLWVEGVNDERVQAGSVSFSGRCTNTQKSDLLTALDAASGISSNNASSYLAVDGQRYRSWFGAYSSARWDQAETNFSKIKDAIDNKPLTFDCSCKQSYFAYVYPDQPYKVYLCKSFWTAPVTGSDSRAGTIVHQLSHFNVVAGTDDDLGYGQANARNLAKTDPVKALNNNADNHEYFAENTP

B-factor: mean 46.59, std 28.97, range [11.13, 161.11]

InterPro domains:
  IPR024079 Metallopeptidase, catalytic domain superfamily [G3DSA:3.40.390.10] (173-343)
  IPR029463 Lysine-specific metallo-endopeptidase [PF14521] (208-337)
  IPR029463 Lysine-specific metallo-endopeptidase [SM01351] (205-337)
  IPR034115 Peptidyl-Lys metallopeptidase catalytic domain [cd11306] (180-338)
  IPR050414 Fungal secreted metalloproteinases M35 [PTHR37016] (2-339)